Protein AF-A0A841K0P0-F1 (afdb_monomer_lite)

Sequence (276 aa):
MWASFLRLLRQSWQIFLNGQGTTALGFASTWIVAAVSGLIVTGFIFRIRGKAEMMRHWKQNVIIVFAGAIGGNIVWYVPIFACGIVRTVYTDHQQSVTTIERLQGFAVNESRYRQSLRESQAKAENWREAYTGISKGEAVPDRIISAENADRLHDKLAEYAKHSGDSKYSTVRIAPAFYEDRESTNLAMHLLKIFKDSHWSAKWEGSHAEALRSLIYTSAPGVAIYSDDPHNQAIWIMWILKDAGIDAYVAEDTPPGFKGTLVCVEYKQNQELIQP

Radius of gyration: 43.21 Å; chains: 1; bounding box: 90×49×116 Å

Secondary structure (DSSP, 8-state):
-HHHHHHHHHHHHHHHHHHTT--HHHHHHHHHHHHHHHHHHHHHHHHHHHHHHHHHHHHHHHHHHHHHHHHHHHHHHHHHHHHHHHHHHHHHHHHHHHHHHHHHHHHHHHHHHHHHHHHHHHHHHHHHHHHHHIIIII----SS--HHHHHHHHHHHHHHHHHH-SGGGGEEEEEES-TT-HHHHHHHHHHHHHHHHTT-EEEE-GGGHHHHHHHHTSS-EEEEEEESS-THHHHHHHHHHHHTT--EEE-SS--TT--SEEEEEE----GGG---

Structure (mmCIF, N/CA/C/O backbone):
data_AF-A0A841K0P0-F1
#
_entry.id   AF-A0A841K0P0-F1
#
loop_
_atom_site.group_PDB
_atom_site.id
_atom_site.type_symbol
_atom_site.label_atom_id
_atom_site.label_alt_id
_atom_site.label_comp_id
_atom_site.label_asym_id
_atom_site.label_entity_id
_atom_site.label_seq_id
_atom_site.pdbx_PDB_ins_code
_atom_site.Cartn_x
_atom_site.Cartn_y
_atom_site.Cartn_z
_atom_site.occupancy
_atom_site.B_iso_or_equiv
_atom_site.auth_seq_id
_atom_site.auth_comp_id
_atom_site.auth_asym_id
_atom_site.auth_atom_id
_atom_site.pdbx_PDB_model_num
ATOM 1 N N . MET A 1 1 ? -0.439 6.995 -35.151 1.00 68.00 1 MET A N 1
ATOM 2 C CA . MET A 1 1 ? 0.176 5.699 -35.527 1.00 68.00 1 MET A CA 1
ATOM 3 C C . MET A 1 1 ? 1.620 5.860 -35.997 1.00 68.00 1 MET A C 1
ATOM 5 O O . MET A 1 1 ? 2.501 5.277 -35.383 1.00 68.00 1 MET A O 1
ATOM 9 N N . TRP A 1 2 ? 1.894 6.693 -37.009 1.00 81.00 2 TRP A N 1
ATOM 10 C CA . TRP A 1 2 ? 3.255 6.873 -37.546 1.00 81.00 2 TRP A CA 1
ATOM 11 C C . TRP A 1 2 ? 4.292 7.368 -36.521 1.00 81.00 2 TRP A C 1
ATOM 13 O O . TRP A 1 2 ? 5.386 6.820 -36.434 1.00 81.00 2 TRP A O 1
ATOM 23 N N . ALA A 1 3 ? 3.933 8.340 -35.675 1.00 79.81 3 ALA A N 1
ATOM 24 C CA . ALA A 1 3 ? 4.824 8.831 -34.618 1.00 79.81 3 ALA A CA 1
ATOM 25 C C . ALA A 1 3 ? 5.222 7.729 -33.612 1.00 79.81 3 ALA A C 1
ATOM 27 O O . ALA A 1 3 ? 6.382 7.649 -33.210 1.00 79.81 3 ALA A O 1
ATOM 28 N N . SER A 1 4 ? 4.284 6.846 -33.253 1.00 74.81 4 SER A N 1
ATOM 29 C CA . SER A 1 4 ? 4.540 5.698 -32.376 1.00 74.81 4 SER A CA 1
ATOM 30 C C . SER A 1 4 ? 5.472 4.686 -33.042 1.00 74.81 4 SER A C 1
ATOM 32 O O . SER A 1 4 ? 6.410 4.213 -32.409 1.00 74.81 4 SER A O 1
ATOM 34 N N . PHE A 1 5 ? 5.278 4.419 -34.338 1.00 80.81 5 PHE A N 1
ATOM 35 C CA . PHE A 1 5 ? 6.157 3.544 -35.115 1.00 80.81 5 PHE A CA 1
ATOM 36 C C . PHE A 1 5 ? 7.594 4.080 -35.181 1.00 80.81 5 PHE A C 1
ATOM 38 O O . PHE A 1 5 ? 8.535 3.355 -34.868 1.00 80.81 5 PHE A O 1
ATOM 45 N N . LEU A 1 6 ? 7.776 5.365 -35.500 1.00 87.50 6 LEU A N 1
ATOM 46 C CA . LEU A 1 6 ? 9.101 5.993 -35.521 1.00 87.50 6 LEU A CA 1
ATOM 47 C C . LEU A 1 6 ? 9.772 5.980 -34.141 1.00 87.50 6 LEU A C 1
ATOM 49 O O . LEU A 1 6 ? 10.984 5.785 -34.044 1.00 87.50 6 LEU A O 1
ATOM 53 N N . ARG A 1 7 ? 8.996 6.158 -33.065 1.00 84.00 7 ARG A N 1
ATOM 54 C CA . ARG A 1 7 ? 9.503 6.074 -31.690 1.00 84.00 7 ARG A CA 1
ATOM 55 C C . ARG A 1 7 ? 9.973 4.659 -31.350 1.00 84.00 7 ARG A C 1
ATOM 57 O O . ARG A 1 7 ? 11.068 4.521 -30.810 1.00 84.00 7 ARG A O 1
ATOM 64 N N . LEU A 1 8 ? 9.201 3.635 -31.719 1.00 82.19 8 LEU A N 1
ATOM 65 C CA . LEU A 1 8 ? 9.586 2.231 -31.550 1.00 82.19 8 LEU A CA 1
ATOM 66 C C . LEU A 1 8 ? 10.851 1.899 -32.342 1.00 82.19 8 LEU A C 1
ATOM 68 O O . LEU A 1 8 ? 11.758 1.278 -31.801 1.00 82.19 8 LEU A O 1
ATOM 72 N N . LEU A 1 9 ? 10.948 2.370 -33.585 1.00 85.44 9 LEU A N 1
ATOM 73 C CA . LEU A 1 9 ? 12.102 2.130 -34.450 1.00 85.44 9 LEU A CA 1
ATOM 74 C C . LEU A 1 9 ? 13.362 2.829 -33.920 1.00 85.44 9 LEU A C 1
ATOM 76 O O . LEU A 1 9 ? 14.452 2.264 -33.934 1.00 85.44 9 LEU A O 1
ATOM 80 N N . ARG A 1 10 ? 13.217 4.040 -33.369 1.00 89.62 10 ARG A N 1
ATOM 81 C CA . ARG A 1 10 ? 14.314 4.736 -32.686 1.00 89.62 10 ARG A CA 1
ATOM 82 C C . ARG A 1 10 ? 14.742 4.000 -31.417 1.00 89.62 10 ARG A C 1
ATOM 84 O O . ARG A 1 10 ? 15.938 3.888 -31.168 1.00 89.62 10 ARG A O 1
ATOM 91 N N . GLN A 1 11 ? 13.797 3.513 -30.617 1.00 84.31 11 GLN A N 1
ATOM 92 C CA . GLN A 1 11 ? 14.096 2.784 -29.384 1.00 84.31 11 GLN A CA 1
ATOM 93 C C . GLN A 1 11 ? 14.755 1.432 -29.675 1.00 84.31 11 GLN A C 1
ATOM 95 O O . GLN A 1 11 ? 15.767 1.112 -29.056 1.00 84.31 11 GLN A O 1
ATOM 100 N N . SER A 1 12 ? 14.254 0.680 -30.659 1.00 81.31 12 SER A N 1
ATOM 101 C CA . SER A 1 12 ? 14.866 -0.581 -31.084 1.00 81.31 12 SER A CA 1
ATOM 102 C C . SER A 1 12 ? 16.266 -0.361 -31.658 1.00 81.31 12 SER A C 1
ATOM 104 O O . SER A 1 12 ? 17.175 -1.126 -31.344 1.00 81.31 12 SER A O 1
ATOM 106 N N . TRP A 1 13 ? 16.479 0.722 -32.415 1.00 87.88 13 TRP A N 1
ATOM 107 C CA . TRP A 1 13 ? 17.801 1.117 -32.902 1.00 87.88 13 TRP A CA 1
ATOM 108 C C . TRP A 1 13 ? 18.780 1.414 -31.761 1.00 87.88 13 TRP A C 1
ATOM 110 O O . TRP A 1 13 ? 19.909 0.935 -31.784 1.00 87.88 13 TRP A O 1
ATOM 120 N N . GLN A 1 14 ? 18.353 2.139 -30.725 1.00 89.00 14 GLN A N 1
ATOM 121 C CA . GLN A 1 14 ? 19.200 2.402 -29.555 1.00 89.00 14 GLN A CA 1
ATOM 122 C C . GLN A 1 14 ? 19.520 1.126 -28.768 1.00 89.00 14 GLN A C 1
ATOM 124 O O . GLN A 1 14 ? 20.664 0.927 -28.378 1.00 89.00 14 GLN A O 1
ATOM 129 N N . ILE A 1 15 ? 18.545 0.232 -28.575 1.00 83.50 15 ILE A N 1
ATOM 130 C CA . ILE A 1 15 ? 18.771 -1.064 -27.912 1.00 83.50 15 ILE A CA 1
ATOM 131 C C . ILE A 1 15 ? 19.771 -1.907 -28.706 1.00 83.50 15 ILE A C 1
ATOM 133 O O . ILE A 1 15 ? 20.673 -2.500 -28.120 1.00 83.50 15 ILE A O 1
ATOM 137 N N . PHE A 1 16 ? 19.637 -1.938 -30.032 1.00 86.62 16 PHE A N 1
ATOM 138 C CA . PHE A 1 16 ? 20.564 -2.636 -30.917 1.00 86.62 16 PHE A CA 1
ATOM 139 C C . PHE A 1 16 ? 21.995 -2.098 -30.785 1.00 86.62 16 PHE A C 1
ATOM 141 O O . PHE A 1 16 ? 22.921 -2.878 -30.569 1.00 86.62 16 PHE A O 1
ATOM 148 N N . LEU A 1 17 ? 22.168 -0.776 -30.853 1.00 89.12 17 LEU A N 1
ATOM 149 C CA . LEU A 1 17 ? 23.474 -0.132 -30.698 1.00 89.12 17 LEU A CA 1
ATOM 150 C C . LEU A 1 17 ? 24.080 -0.396 -29.311 1.00 89.12 17 LEU A C 1
ATOM 152 O O . LEU A 1 17 ? 25.241 -0.792 -29.214 1.00 89.12 17 LEU A O 1
ATOM 156 N N . ASN A 1 18 ? 23.277 -0.280 -28.250 1.00 85.94 18 ASN A N 1
ATOM 157 C CA . ASN A 1 18 ? 23.702 -0.578 -26.882 1.00 85.94 18 ASN A CA 1
ATOM 158 C C . ASN A 1 18 ? 24.099 -2.049 -26.709 1.00 85.94 18 ASN A C 1
ATOM 160 O O . ASN A 1 18 ? 25.086 -2.337 -26.039 1.00 85.94 18 ASN A O 1
ATOM 164 N N . GLY A 1 19 ? 23.374 -2.981 -27.336 1.00 83.50 19 GLY A N 1
ATOM 165 C CA . GLY A 1 19 ? 23.707 -4.407 -27.323 1.00 83.50 19 GLY A CA 1
ATOM 166 C C . GLY A 1 19 ? 25.045 -4.719 -27.997 1.00 83.50 19 GLY A C 1
ATOM 167 O O . GLY A 1 19 ? 25.703 -5.688 -27.632 1.00 83.50 19 GLY A O 1
ATOM 168 N N . GLN A 1 20 ? 25.475 -3.877 -28.940 1.00 84.75 20 GLN A N 1
ATOM 169 C CA . GLN A 1 20 ? 26.808 -3.938 -29.545 1.00 84.75 20 GLN A CA 1
ATOM 170 C C . GLN A 1 20 ? 27.860 -3.114 -28.788 1.00 84.75 20 GLN A C 1
ATOM 172 O O . GLN A 1 20 ? 29.019 -3.092 -29.195 1.00 84.75 20 GLN A O 1
ATOM 177 N N . GLY A 1 21 ? 27.477 -2.416 -27.714 1.00 89.44 21 GLY A N 1
ATOM 178 C CA . GLY A 1 21 ? 28.367 -1.523 -26.973 1.00 89.44 21 GLY A CA 1
ATOM 179 C C . GLY A 1 21 ? 28.836 -0.316 -27.789 1.00 89.44 21 GLY A C 1
ATOM 180 O O . GLY A 1 21 ? 29.930 0.191 -27.554 1.00 89.44 21 GLY A O 1
ATOM 181 N N . THR A 1 22 ? 28.045 0.133 -28.769 1.00 91.88 22 THR A N 1
ATOM 182 C CA . THR A 1 22 ? 28.415 1.227 -29.678 1.00 91.88 22 THR A CA 1
ATOM 183 C C . THR A 1 22 ? 27.368 2.340 -29.698 1.00 91.88 22 THR A C 1
ATOM 185 O O . THR A 1 22 ? 26.248 2.189 -29.218 1.00 91.88 22 THR A O 1
ATOM 188 N N . THR A 1 23 ? 27.733 3.487 -30.266 1.00 93.56 23 THR A N 1
ATOM 189 C CA . THR A 1 23 ? 26.813 4.606 -30.520 1.00 93.56 23 THR A CA 1
ATOM 190 C C . THR A 1 23 ? 26.425 4.645 -31.995 1.00 93.56 23 THR A C 1
ATOM 192 O O . THR A 1 23 ? 27.064 4.008 -32.828 1.00 93.56 23 THR A O 1
ATOM 195 N N . ALA A 1 24 ? 25.414 5.438 -32.364 1.00 88.50 24 ALA A N 1
ATOM 196 C CA . ALA A 1 24 ? 25.043 5.600 -33.775 1.00 88.50 24 ALA A CA 1
ATOM 197 C C . ALA A 1 24 ? 26.225 6.098 -34.626 1.00 88.50 24 ALA A C 1
ATOM 199 O O . ALA A 1 24 ? 26.414 5.641 -35.750 1.00 88.50 24 ALA A O 1
ATOM 200 N N . LEU A 1 25 ? 27.052 6.985 -34.060 1.00 88.38 25 LEU A N 1
ATOM 201 C CA . LEU A 1 25 ? 28.270 7.470 -34.702 1.00 88.38 25 LEU A CA 1
ATOM 202 C C . LEU A 1 25 ? 29.348 6.381 -34.765 1.00 88.38 25 LEU A C 1
ATOM 204 O O . LEU A 1 25 ? 29.989 6.239 -35.797 1.00 88.38 25 LEU A O 1
ATOM 208 N N . GLY A 1 26 ? 29.530 5.601 -33.694 1.00 87.06 26 GLY A N 1
ATOM 209 C CA . GLY A 1 26 ? 30.488 4.490 -33.658 1.00 87.06 26 GLY A CA 1
ATOM 210 C C . GLY A 1 26 ? 30.129 3.354 -34.617 1.00 87.06 26 GLY A C 1
ATOM 211 O O . GLY A 1 26 ? 31.006 2.741 -35.213 1.00 87.06 26 GLY A O 1
ATOM 212 N N . PHE A 1 27 ? 28.837 3.101 -34.825 1.00 89.12 27 PHE A N 1
ATOM 213 C CA . PHE A 1 27 ? 28.375 2.183 -35.858 1.00 89.12 27 PHE A CA 1
ATOM 214 C C . PHE A 1 27 ? 28.580 2.777 -37.253 1.00 89.12 27 PHE A C 1
ATOM 216 O O . PHE A 1 27 ? 29.084 2.094 -38.130 1.00 89.12 27 PHE A O 1
ATOM 223 N N . ALA A 1 28 ? 28.243 4.052 -37.473 1.00 86.56 28 ALA A N 1
ATOM 224 C CA . ALA A 1 28 ? 28.449 4.703 -38.768 1.00 86.56 28 ALA A CA 1
ATOM 225 C C . ALA A 1 28 ? 29.937 4.846 -39.137 1.00 86.56 28 ALA A C 1
ATOM 227 O O . ALA A 1 28 ? 30.286 4.778 -40.314 1.00 86.56 28 ALA A O 1
ATOM 228 N N . SER A 1 29 ? 30.824 5.027 -38.155 1.00 85.81 29 SER A N 1
ATOM 229 C CA . SER A 1 29 ? 32.249 5.252 -38.395 1.00 85.81 29 SER A CA 1
ATOM 230 C C . SER A 1 29 ? 32.931 4.043 -39.026 1.00 85.81 29 SER A C 1
ATOM 232 O O . SER A 1 29 ? 33.797 4.239 -39.872 1.00 85.81 29 SER A O 1
ATOM 234 N N . THR A 1 30 ? 32.519 2.811 -38.712 1.00 83.75 30 THR A N 1
ATOM 235 C CA . THR A 1 30 ? 33.075 1.606 -39.353 1.00 83.75 30 THR A CA 1
ATOM 236 C C . THR A 1 30 ? 32.796 1.599 -40.858 1.00 83.75 30 THR A C 1
ATOM 238 O O . THR A 1 30 ? 33.695 1.326 -41.655 1.00 83.75 30 THR A O 1
ATOM 241 N N . TRP A 1 31 ? 31.590 2.006 -41.261 1.00 84.56 31 TRP A N 1
ATOM 242 C CA . TRP A 1 31 ? 31.209 2.163 -42.665 1.00 84.56 31 TRP A CA 1
ATOM 243 C C . TRP A 1 31 ? 31.930 3.328 -43.338 1.00 84.56 31 TRP A C 1
ATOM 245 O O . TRP A 1 31 ? 32.396 3.188 -44.467 1.00 84.56 31 TRP A O 1
ATOM 255 N N . ILE A 1 32 ? 32.055 4.465 -42.647 1.00 83.69 32 ILE A N 1
ATOM 256 C CA . ILE A 1 32 ? 32.768 5.640 -43.162 1.00 83.69 32 ILE A CA 1
ATOM 257 C C . ILE A 1 32 ? 34.244 5.304 -43.386 1.00 83.69 32 ILE A C 1
ATOM 259 O O . ILE A 1 32 ? 34.773 5.598 -44.454 1.00 83.69 32 ILE A O 1
ATOM 263 N N . VAL A 1 33 ? 34.900 4.648 -42.425 1.00 84.81 33 VAL A N 1
ATOM 264 C CA . VAL A 1 33 ? 36.301 4.224 -42.547 1.00 84.81 33 VAL A CA 1
ATOM 265 C C . VAL A 1 33 ? 36.455 3.246 -43.708 1.00 84.81 33 VAL A C 1
ATOM 267 O O . VAL A 1 33 ? 37.311 3.467 -44.559 1.00 84.81 33 VAL A O 1
ATOM 270 N N . ALA A 1 34 ? 35.592 2.231 -43.821 1.00 82.50 34 ALA A N 1
ATOM 271 C CA . ALA A 1 34 ? 35.629 1.295 -44.945 1.00 82.50 34 ALA A CA 1
ATOM 272 C C . ALA A 1 34 ? 35.448 2.001 -46.304 1.00 82.50 34 ALA A C 1
ATOM 274 O O . ALA A 1 34 ? 36.183 1.717 -47.252 1.00 82.50 34 ALA A O 1
ATOM 275 N N . ALA A 1 35 ? 34.518 2.957 -46.395 1.00 82.81 35 ALA A N 1
ATOM 276 C CA . ALA A 1 35 ? 34.282 3.738 -47.606 1.00 82.81 35 ALA A CA 1
ATOM 277 C C . ALA A 1 35 ? 35.489 4.622 -47.964 1.00 82.81 35 ALA A C 1
ATOM 279 O O . ALA A 1 35 ? 35.942 4.610 -49.108 1.00 82.81 35 ALA A O 1
ATOM 280 N N . VAL A 1 36 ? 36.050 5.345 -46.990 1.00 86.19 36 VAL A N 1
ATOM 281 C CA . VAL A 1 36 ? 37.226 6.207 -47.186 1.00 86.19 36 VAL A CA 1
ATOM 282 C C . VAL A 1 36 ? 38.450 5.378 -47.575 1.00 86.19 36 VAL A C 1
ATOM 284 O O . VAL A 1 36 ? 39.122 5.710 -48.551 1.00 86.19 36 VAL A O 1
ATOM 287 N N . SER A 1 37 ? 38.718 4.264 -46.888 1.00 83.62 37 SER A N 1
ATOM 288 C CA . SER A 1 37 ? 39.799 3.341 -47.249 1.00 83.62 37 SER A CA 1
ATOM 289 C C . SER A 1 37 ? 39.613 2.778 -48.660 1.00 83.62 37 SER A C 1
ATOM 291 O O . SER A 1 37 ? 40.566 2.757 -49.438 1.00 83.62 37 SER A O 1
ATOM 293 N N . GLY A 1 38 ? 38.387 2.395 -49.029 1.00 83.19 38 GLY A N 1
ATOM 294 C CA . GLY A 1 38 ? 38.058 1.943 -50.381 1.00 83.19 38 GLY A CA 1
ATOM 295 C C . GLY A 1 38 ? 38.332 3.007 -51.448 1.00 83.19 38 GLY A C 1
ATOM 296 O O . GLY A 1 38 ? 38.916 2.698 -52.490 1.00 83.19 38 GLY A O 1
ATOM 297 N N . LEU A 1 39 ? 37.984 4.269 -51.179 1.00 84.56 39 LEU A N 1
ATOM 298 C CA . LEU A 1 39 ? 38.271 5.396 -52.073 1.00 84.56 39 LEU A CA 1
ATOM 299 C C . LEU A 1 39 ? 39.777 5.645 -52.222 1.00 84.56 39 LEU A C 1
ATOM 301 O O . LEU A 1 39 ? 40.248 5.837 -53.344 1.00 84.56 39 LEU A O 1
ATOM 305 N N . ILE A 1 40 ? 40.542 5.591 -51.127 1.00 88.81 40 ILE A N 1
ATOM 306 C CA . ILE A 1 40 ? 42.003 5.769 -51.151 1.00 88.81 40 ILE A CA 1
ATOM 307 C C . ILE A 1 40 ? 42.666 4.667 -51.983 1.00 88.81 40 ILE A C 1
ATOM 309 O O . ILE A 1 40 ? 43.460 4.963 -52.877 1.00 88.81 40 ILE A O 1
ATOM 313 N N . VAL A 1 41 ? 42.311 3.401 -51.739 1.00 84.25 41 VAL A N 1
ATOM 314 C CA . VAL A 1 41 ? 42.846 2.255 -52.492 1.00 84.25 41 VAL A CA 1
ATOM 315 C C . VAL A 1 41 ? 42.484 2.365 -53.971 1.00 84.25 41 VAL A C 1
ATOM 317 O O . VAL A 1 41 ? 43.342 2.177 -54.833 1.00 84.25 41 VAL A O 1
ATOM 320 N N . THR A 1 42 ? 41.242 2.743 -54.277 1.00 81.38 42 THR A N 1
ATOM 321 C CA . THR A 1 42 ? 40.796 2.985 -55.656 1.00 81.38 42 THR A CA 1
ATOM 322 C C . THR A 1 42 ? 41.630 4.075 -56.325 1.00 81.38 42 THR A C 1
ATOM 324 O O . THR A 1 42 ? 42.118 3.875 -57.435 1.00 81.38 42 THR A O 1
ATOM 327 N N . GLY A 1 43 ? 41.846 5.206 -55.647 1.00 85.00 43 GLY A N 1
ATOM 328 C CA . GLY A 1 43 ? 42.666 6.306 -56.156 1.00 85.00 43 GLY A CA 1
ATOM 329 C C . GLY A 1 43 ? 44.121 5.896 -56.400 1.00 85.00 43 GLY A C 1
ATOM 330 O O . GLY A 1 43 ? 44.714 6.279 -57.410 1.00 85.00 43 GLY A O 1
ATOM 331 N N . PHE A 1 44 ? 44.685 5.063 -55.525 1.00 87.94 44 PHE A N 1
ATOM 332 C CA . PHE A 1 44 ? 46.041 4.539 -55.677 1.00 87.94 44 PHE A CA 1
ATOM 333 C C . PHE A 1 44 ? 46.163 3.582 -56.872 1.00 87.94 44 PHE A C 1
ATOM 335 O O . PHE A 1 44 ? 47.063 3.731 -57.700 1.00 87.94 44 PHE A O 1
ATOM 342 N N . ILE A 1 45 ? 45.217 2.649 -57.020 1.00 81.69 45 ILE A N 1
ATOM 343 C CA . ILE A 1 45 ? 45.157 1.730 -58.168 1.00 81.69 45 ILE A CA 1
ATOM 344 C C . ILE A 1 45 ? 44.983 2.513 -59.470 1.00 81.69 45 ILE A C 1
ATOM 346 O O . ILE A 1 45 ? 45.676 2.232 -60.450 1.00 81.69 45 ILE A O 1
ATOM 350 N N . PHE A 1 46 ? 44.106 3.519 -59.470 1.00 84.38 46 PHE A N 1
ATOM 351 C CA . PHE A 1 46 ? 43.886 4.398 -60.613 1.00 84.38 46 PHE A CA 1
ATOM 352 C C . PHE A 1 46 ? 45.176 5.107 -61.040 1.00 84.38 46 PHE A C 1
ATOM 354 O O . PHE A 1 46 ? 45.484 5.158 -62.232 1.00 84.38 46 PHE A O 1
ATOM 361 N N . ARG A 1 47 ? 45.961 5.600 -60.071 1.00 90.06 47 ARG A N 1
ATOM 362 C CA . ARG A 1 47 ? 47.236 6.281 -60.327 1.00 90.06 47 ARG A CA 1
ATOM 363 C C . ARG A 1 47 ? 48.305 5.349 -60.908 1.00 90.06 47 ARG A C 1
ATOM 365 O O . ARG A 1 47 ? 49.080 5.798 -61.743 1.00 90.06 47 ARG A O 1
ATOM 372 N N . ILE A 1 48 ? 48.356 4.084 -60.485 1.00 90.88 48 ILE A N 1
ATOM 373 C CA . ILE A 1 48 ? 49.399 3.132 -60.915 1.00 90.88 48 ILE A CA 1
ATOM 374 C C . ILE A 1 48 ? 49.057 2.439 -62.236 1.00 90.88 48 ILE A C 1
ATOM 376 O O . ILE A 1 48 ? 49.927 2.283 -63.086 1.00 90.88 48 ILE A O 1
ATOM 380 N N . ARG A 1 49 ? 47.813 1.977 -62.405 1.00 84.50 49 ARG A N 1
ATOM 381 C CA . ARG A 1 49 ? 47.425 1.093 -63.523 1.00 84.50 49 ARG A CA 1
ATOM 382 C C . ARG A 1 49 ? 46.698 1.804 -64.665 1.00 84.50 49 ARG A C 1
ATOM 384 O O . ARG A 1 49 ? 46.454 1.197 -65.703 1.00 84.50 49 ARG A O 1
ATOM 391 N N . GLY A 1 50 ? 46.360 3.081 -64.491 1.00 85.19 50 GLY A N 1
ATOM 392 C CA . GLY A 1 50 ? 45.643 3.865 -65.490 1.00 85.19 50 GLY A CA 1
ATOM 393 C C . GLY A 1 50 ? 44.150 3.521 -65.600 1.00 85.19 50 GLY A C 1
ATOM 394 O O . GLY A 1 50 ? 43.646 2.521 -65.086 1.00 85.19 50 GLY A O 1
ATOM 395 N N . LYS A 1 51 ? 43.408 4.399 -66.287 1.00 81.94 51 LYS A N 1
ATOM 396 C CA . LYS A 1 51 ? 41.934 4.389 -66.342 1.00 81.94 51 LYS A CA 1
ATOM 397 C C . LYS A 1 51 ? 41.344 3.172 -67.068 1.00 81.94 51 LYS A C 1
ATOM 399 O O . LYS A 1 51 ? 40.269 2.707 -66.690 1.00 81.94 51 LYS A O 1
ATOM 404 N N . ALA A 1 52 ? 42.027 2.673 -68.099 1.00 81.06 52 ALA A N 1
ATOM 405 C CA . ALA A 1 52 ? 41.525 1.597 -68.955 1.00 81.06 52 ALA A CA 1
ATOM 406 C C . ALA A 1 52 ? 41.478 0.245 -68.225 1.00 81.06 52 ALA A C 1
ATOM 408 O O . ALA A 1 52 ? 40.452 -0.434 -68.251 1.00 81.06 52 ALA A O 1
ATOM 409 N N . GLU A 1 53 ? 42.545 -0.095 -67.500 1.00 77.06 53 GLU A N 1
ATOM 410 C CA . GLU A 1 53 ? 42.646 -1.379 -66.802 1.00 77.06 53 GLU A CA 1
ATOM 411 C C . GLU A 1 53 ? 41.753 -1.428 -65.557 1.00 77.06 53 GLU A C 1
ATOM 413 O O . GLU A 1 53 ? 41.134 -2.449 -65.255 1.00 77.06 53 GLU A O 1
ATOM 418 N N . MET A 1 54 ? 41.597 -0.287 -64.872 1.00 77.62 54 MET A N 1
ATOM 419 C CA . MET A 1 54 ? 40.666 -0.168 -63.752 1.00 77.62 54 MET A CA 1
ATOM 420 C C . MET A 1 54 ? 39.226 -0.437 -64.202 1.00 77.62 54 MET A C 1
ATOM 422 O O . MET A 1 54 ? 38.551 -1.273 -63.612 1.00 77.62 54 MET A O 1
ATOM 426 N N . MET A 1 55 ? 38.762 0.216 -65.273 1.00 80.25 55 MET A N 1
ATOM 427 C CA . MET A 1 55 ? 37.383 0.085 -65.768 1.00 80.25 55 MET A CA 1
ATOM 428 C C . MET A 1 55 ? 37.000 -1.357 -66.132 1.00 80.25 55 MET A C 1
ATOM 430 O O . MET A 1 55 ? 35.840 -1.736 -65.960 1.00 80.25 55 MET A O 1
ATOM 434 N N . ARG A 1 56 ? 37.965 -2.163 -66.595 1.00 81.19 56 ARG A N 1
ATOM 435 C CA . ARG A 1 56 ? 37.743 -3.557 -66.999 1.00 81.19 56 ARG A CA 1
ATOM 436 C C . ARG A 1 56 ? 37.391 -4.461 -65.817 1.00 81.19 56 ARG A C 1
ATOM 438 O O . ARG A 1 56 ? 36.466 -5.260 -65.917 1.00 81.19 56 ARG A O 1
ATOM 445 N N . HIS A 1 57 ? 38.085 -4.305 -64.693 1.00 76.50 57 HIS A N 1
ATOM 446 C CA . HIS A 1 57 ? 37.878 -5.135 -63.500 1.00 76.50 57 HIS A CA 1
ATOM 447 C C . HIS A 1 57 ? 36.943 -4.500 -62.467 1.00 76.50 57 HIS A C 1
ATOM 449 O O . HIS A 1 57 ? 36.391 -5.201 -61.619 1.00 76.50 57 HIS A O 1
ATOM 455 N N . TRP A 1 58 ? 36.721 -3.187 -62.556 1.00 78.75 58 TRP A N 1
ATOM 456 C CA . TRP A 1 58 ? 35.903 -2.427 -61.617 1.00 78.75 58 TRP A CA 1
ATOM 457 C C . TRP A 1 58 ? 34.475 -2.958 -61.527 1.00 78.75 58 TRP A C 1
ATOM 459 O O . TRP A 1 58 ? 34.002 -3.248 -60.435 1.00 78.75 58 TRP A O 1
ATOM 469 N N . LYS A 1 59 ? 33.787 -3.151 -62.661 1.00 77.69 59 LYS A N 1
ATOM 470 C CA . LYS A 1 59 ? 32.370 -3.548 -62.637 1.00 77.69 59 LYS A CA 1
ATOM 471 C C . LYS A 1 59 ? 32.140 -4.906 -61.970 1.00 77.69 59 LYS A C 1
ATOM 473 O O . LYS A 1 59 ? 31.233 -5.016 -61.157 1.00 77.69 59 LYS A O 1
ATOM 478 N N . GLN A 1 60 ? 32.947 -5.921 -62.276 1.00 79.31 60 GLN A N 1
ATOM 479 C CA . GLN A 1 60 ? 32.767 -7.251 -61.681 1.00 79.31 60 GLN A CA 1
ATOM 480 C C . GLN A 1 60 ? 33.217 -7.294 -60.220 1.00 79.31 60 GLN A C 1
ATOM 482 O O . GLN A 1 60 ? 32.467 -7.766 -59.368 1.00 79.31 60 GLN A O 1
ATOM 487 N N . ASN A 1 61 ? 34.393 -6.750 -59.905 1.00 78.19 61 ASN A N 1
ATOM 488 C CA . ASN A 1 61 ? 34.939 -6.863 -58.555 1.00 78.19 61 ASN A CA 1
ATOM 489 C C . ASN A 1 61 ? 34.173 -5.993 -57.556 1.00 78.19 61 ASN A C 1
ATOM 491 O O . ASN A 1 61 ? 33.908 -6.439 -56.445 1.00 78.19 61 ASN A O 1
ATOM 495 N N . VAL A 1 62 ? 33.758 -4.783 -57.948 1.00 78.62 62 VAL A N 1
ATOM 496 C CA . VAL A 1 62 ? 32.991 -3.904 -57.056 1.00 78.62 62 VAL A CA 1
ATOM 497 C C . VAL A 1 62 ? 31.622 -4.492 -56.768 1.00 78.62 62 VAL A C 1
ATOM 499 O O . VAL A 1 62 ? 31.231 -4.503 -55.609 1.00 78.62 62 VAL A O 1
ATOM 502 N N . ILE A 1 63 ? 30.918 -5.033 -57.768 1.00 78.88 63 ILE A N 1
ATOM 503 C CA . ILE A 1 63 ? 29.598 -5.636 -57.544 1.00 78.88 63 ILE A CA 1
ATOM 504 C C . ILE A 1 63 ? 29.707 -6.840 -56.610 1.00 78.88 63 ILE A C 1
ATOM 506 O O . ILE A 1 63 ? 28.930 -6.927 -55.667 1.00 78.88 63 ILE A O 1
ATOM 510 N N . ILE A 1 64 ? 30.676 -7.736 -56.819 1.00 79.00 64 ILE A N 1
ATOM 511 C CA . ILE A 1 64 ? 30.838 -8.928 -55.973 1.00 79.00 64 ILE A CA 1
ATOM 512 C C . ILE A 1 64 ? 31.219 -8.534 -54.541 1.00 79.00 64 ILE A C 1
ATOM 514 O O . ILE A 1 64 ? 30.632 -9.045 -53.590 1.00 79.00 64 ILE A O 1
ATOM 518 N N . VAL A 1 65 ? 32.154 -7.594 -54.373 1.00 79.81 65 VAL A N 1
ATOM 519 C CA . VAL A 1 65 ? 32.593 -7.143 -53.044 1.00 79.81 65 VAL A CA 1
ATOM 520 C C . VAL A 1 65 ? 31.484 -6.376 -52.322 1.00 79.81 65 VAL A C 1
ATOM 522 O O . VAL A 1 65 ? 31.242 -6.641 -51.148 1.00 79.81 65 VAL A O 1
ATOM 525 N N . PHE A 1 66 ? 30.757 -5.482 -53.001 1.00 79.62 66 PHE A N 1
ATOM 526 C CA . PHE A 1 66 ? 29.618 -4.781 -52.398 1.00 79.62 66 PHE A CA 1
ATOM 527 C C . PHE A 1 66 ? 28.466 -5.727 -52.082 1.00 79.62 66 PHE A C 1
ATOM 529 O O . PHE A 1 66 ? 27.893 -5.624 -51.003 1.00 79.62 66 PHE A O 1
ATOM 536 N N . ALA A 1 67 ? 28.130 -6.652 -52.982 1.00 79.06 67 ALA A N 1
ATOM 537 C CA . ALA A 1 67 ? 27.076 -7.630 -52.743 1.00 79.06 67 ALA A CA 1
ATOM 538 C C . ALA A 1 67 ? 27.437 -8.561 -51.578 1.00 79.06 67 ALA A C 1
ATOM 540 O O . ALA A 1 67 ? 26.586 -8.826 -50.736 1.00 79.06 67 ALA A O 1
ATOM 541 N N . GLY A 1 68 ? 28.696 -8.997 -51.479 1.00 83.44 68 GLY A N 1
ATOM 542 C CA . GLY A 1 68 ? 29.187 -9.794 -50.356 1.00 83.44 68 GLY A CA 1
ATOM 543 C C . GLY A 1 68 ? 29.190 -9.017 -49.039 1.00 83.44 68 GLY A C 1
ATOM 544 O O . GLY A 1 68 ? 28.698 -9.518 -48.032 1.00 83.44 68 GLY A O 1
ATOM 545 N N . ALA A 1 69 ? 29.678 -7.773 -49.046 1.00 80.62 69 ALA A N 1
ATOM 546 C CA . ALA A 1 69 ? 29.709 -6.927 -47.859 1.00 80.62 69 ALA A CA 1
ATOM 547 C C . ALA A 1 69 ? 28.294 -6.563 -47.390 1.00 80.62 69 ALA A C 1
ATOM 549 O O . ALA A 1 69 ? 27.949 -6.815 -46.239 1.00 80.62 69 ALA A O 1
ATOM 550 N N . ILE A 1 70 ? 27.447 -6.018 -48.265 1.00 82.31 70 ILE A N 1
ATOM 551 C CA . ILE A 1 70 ? 26.066 -5.654 -47.920 1.00 82.31 70 ILE A CA 1
ATOM 552 C C . ILE A 1 70 ? 25.270 -6.908 -47.558 1.00 82.31 70 ILE A C 1
ATOM 554 O O . ILE A 1 70 ? 24.623 -6.932 -46.515 1.00 82.31 70 ILE A O 1
ATOM 558 N N . GLY A 1 71 ? 25.348 -7.961 -48.373 1.00 85.25 71 GLY A N 1
ATOM 559 C CA . GLY A 1 71 ? 24.627 -9.211 -48.150 1.00 85.25 71 GLY A CA 1
ATOM 560 C C . GLY A 1 71 ? 25.012 -9.876 -46.832 1.00 85.25 71 GLY A C 1
ATOM 561 O O . GLY A 1 71 ? 24.134 -10.199 -46.039 1.00 85.25 71 GLY A O 1
ATOM 562 N N . GLY A 1 72 ? 26.311 -9.999 -46.546 1.00 86.31 72 GLY A N 1
ATOM 563 C CA . GLY A 1 72 ? 26.800 -10.555 -45.284 1.00 86.31 72 GLY A CA 1
ATOM 564 C C . GLY A 1 72 ? 26.337 -9.749 -44.070 1.00 86.31 72 GLY A C 1
ATOM 565 O O . GLY A 1 72 ? 25.855 -10.321 -43.095 1.00 86.31 72 GLY A O 1
ATOM 566 N N . ASN A 1 73 ? 26.395 -8.416 -44.150 1.00 81.44 73 ASN A N 1
ATOM 567 C CA . ASN A 1 73 ? 25.929 -7.545 -43.072 1.00 81.44 73 ASN A CA 1
ATOM 568 C C . ASN A 1 73 ? 24.407 -7.605 -42.881 1.00 81.44 73 ASN A C 1
ATOM 570 O O . ASN A 1 73 ? 23.943 -7.611 -41.745 1.00 81.44 73 ASN A O 1
ATOM 574 N N . ILE A 1 74 ? 23.622 -7.690 -43.959 1.00 85.31 74 ILE A N 1
ATOM 575 C CA . ILE A 1 74 ? 22.166 -7.873 -43.879 1.00 85.31 74 ILE A CA 1
ATOM 576 C C . ILE A 1 74 ? 21.846 -9.206 -43.200 1.00 85.31 74 ILE A C 1
ATOM 578 O O . ILE A 1 74 ? 21.083 -9.229 -42.237 1.00 85.31 74 ILE A O 1
ATOM 582 N N . VAL A 1 75 ? 22.458 -10.301 -43.656 1.00 91.44 75 VAL A N 1
ATOM 583 C CA . VAL A 1 75 ? 22.228 -11.644 -43.104 1.00 91.44 75 VAL A CA 1
ATOM 584 C C . VAL A 1 75 ? 22.609 -11.712 -41.624 1.00 91.44 75 VAL A C 1
ATOM 586 O O . VAL A 1 75 ? 21.919 -12.373 -40.854 1.00 91.44 75 VAL A O 1
ATOM 589 N N . TRP A 1 76 ? 23.658 -11.001 -41.207 1.00 88.06 76 TRP A N 1
ATOM 590 C CA . TRP A 1 76 ? 24.091 -10.983 -39.812 1.00 88.06 76 TRP A CA 1
ATOM 591 C C . TRP A 1 76 ? 23.248 -10.055 -38.925 1.00 88.06 76 TRP A C 1
ATOM 593 O O . TRP A 1 76 ? 22.776 -10.458 -37.861 1.00 88.06 76 TRP A O 1
ATOM 603 N N . TYR A 1 77 ? 23.030 -8.806 -39.343 1.00 84.25 77 TYR A N 1
ATOM 604 C CA . TYR A 1 77 ? 22.428 -7.785 -38.483 1.00 84.25 77 TYR A CA 1
ATOM 605 C C . TYR A 1 77 ? 20.901 -7.760 -38.514 1.00 84.25 77 TYR A C 1
ATOM 607 O O . TYR A 1 77 ? 20.298 -7.425 -37.493 1.00 84.25 77 TYR A O 1
ATOM 615 N N . VAL A 1 78 ? 20.253 -8.125 -39.628 1.00 86.06 78 VAL A N 1
ATOM 616 C CA . VAL A 1 78 ? 18.782 -8.093 -39.713 1.00 86.06 78 VAL A CA 1
ATOM 617 C C . VAL A 1 78 ? 18.127 -9.051 -38.716 1.00 86.06 78 VAL A C 1
ATOM 619 O O . VAL A 1 78 ? 17.220 -8.597 -38.018 1.00 86.06 78 VAL A O 1
ATOM 622 N N . PRO A 1 79 ? 18.568 -10.315 -38.546 1.00 89.88 79 PRO A N 1
ATOM 623 C CA . PRO A 1 79 ? 17.977 -11.203 -37.544 1.00 89.88 79 PRO A CA 1
ATOM 624 C C . PRO A 1 79 ? 18.132 -10.679 -36.112 1.00 89.88 79 PRO A C 1
ATOM 626 O O . PRO A 1 79 ? 17.187 -10.738 -35.325 1.00 89.88 79 PRO A O 1
ATOM 629 N N . ILE A 1 80 ? 19.297 -10.109 -35.781 1.00 84.00 80 ILE A N 1
ATOM 630 C CA . ILE A 1 80 ? 19.565 -9.524 -34.458 1.00 84.00 80 ILE A CA 1
ATOM 631 C C . ILE A 1 80 ? 18.635 -8.331 -34.212 1.00 84.00 80 ILE A C 1
ATOM 633 O O . ILE A 1 80 ? 17.996 -8.237 -33.162 1.00 84.00 80 ILE A O 1
ATOM 637 N N . PHE A 1 81 ? 18.513 -7.442 -35.197 1.00 80.56 81 PHE A N 1
ATOM 638 C CA . PHE A 1 81 ? 17.644 -6.273 -35.116 1.00 80.56 81 PHE A CA 1
ATOM 639 C C . PHE A 1 81 ? 16.158 -6.656 -35.039 1.00 80.56 81 PHE A C 1
ATOM 641 O O . PHE A 1 81 ? 15.429 -6.133 -34.196 1.00 80.56 81 PHE A O 1
ATOM 648 N N . ALA A 1 82 ? 15.715 -7.618 -35.855 1.00 83.69 82 ALA A N 1
ATOM 649 C CA . ALA A 1 82 ? 14.347 -8.130 -35.845 1.00 83.69 82 ALA A CA 1
ATOM 650 C C . ALA A 1 82 ? 13.989 -8.767 -34.494 1.00 83.69 82 ALA A C 1
ATOM 652 O O . ALA A 1 82 ? 12.933 -8.472 -33.935 1.00 83.69 82 ALA A O 1
ATOM 653 N N . CYS A 1 83 ? 14.895 -9.564 -33.917 1.00 84.12 83 CYS A N 1
ATOM 654 C CA . CYS A 1 83 ? 14.729 -10.116 -32.572 1.00 84.12 83 CYS A CA 1
ATOM 655 C C . CYS A 1 83 ? 14.594 -9.001 -31.517 1.00 84.12 8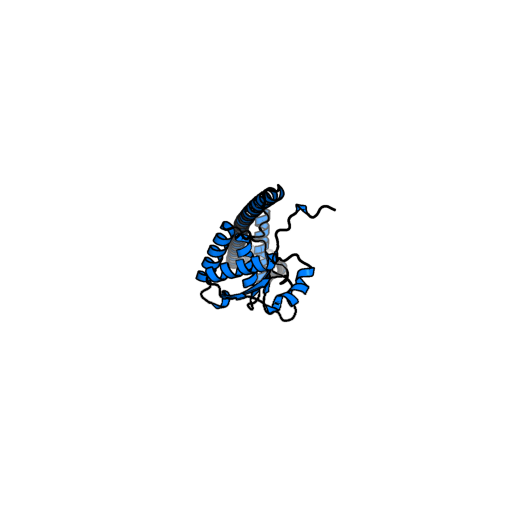3 CYS A C 1
ATOM 657 O O . CYS A 1 83 ? 13.738 -9.076 -30.633 1.00 84.12 83 CYS A O 1
ATOM 659 N N . GLY A 1 84 ? 15.373 -7.921 -31.646 1.00 78.75 84 GLY A N 1
ATOM 660 C CA . GLY A 1 84 ? 15.263 -6.735 -30.794 1.00 78.75 84 GLY A CA 1
ATOM 661 C C . GLY A 1 84 ? 13.906 -6.029 -30.896 1.00 78.75 84 GLY A C 1
ATOM 662 O O . GLY A 1 84 ? 13.325 -5.671 -29.868 1.00 78.75 84 GLY A O 1
ATOM 663 N N . ILE A 1 85 ? 13.364 -5.872 -32.109 1.00 79.31 85 ILE A N 1
ATOM 664 C CA . ILE A 1 85 ? 12.018 -5.313 -32.320 1.00 79.31 85 ILE A CA 1
ATOM 665 C C . ILE A 1 85 ? 10.968 -6.188 -31.640 1.00 79.31 85 ILE A C 1
ATOM 667 O O . ILE A 1 85 ? 10.173 -5.671 -30.859 1.00 79.31 85 ILE A O 1
ATOM 671 N N . VAL A 1 86 ? 10.985 -7.501 -31.891 1.00 85.38 86 VAL A N 1
ATOM 672 C CA . VAL A 1 86 ? 10.003 -8.436 -31.319 1.00 85.38 86 VAL A CA 1
A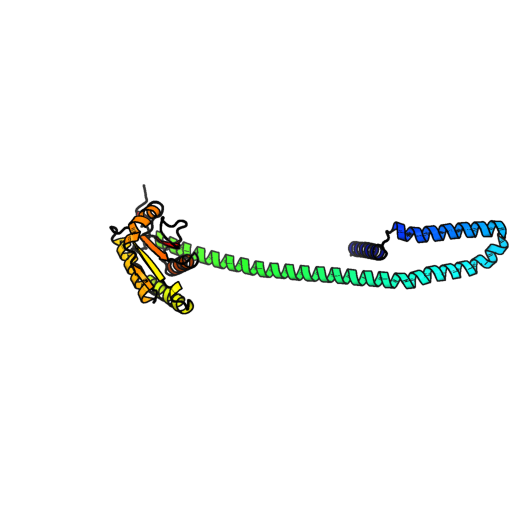TOM 673 C C . VAL A 1 86 ? 10.031 -8.384 -29.793 1.00 85.38 86 VAL A C 1
ATOM 675 O O . VAL A 1 86 ? 8.980 -8.255 -29.170 1.00 85.38 86 VAL A O 1
ATOM 678 N N . ARG A 1 87 ? 11.222 -8.395 -29.181 1.00 79.94 87 ARG A N 1
ATOM 679 C CA . ARG A 1 87 ? 11.364 -8.252 -27.724 1.00 79.94 87 ARG A CA 1
ATOM 680 C C . ARG A 1 87 ? 10.825 -6.920 -27.215 1.00 79.94 87 ARG A C 1
ATOM 682 O O . ARG A 1 87 ? 10.156 -6.897 -26.192 1.00 79.94 87 ARG A O 1
ATOM 689 N N . THR A 1 88 ? 11.090 -5.823 -27.920 1.00 75.75 88 THR A N 1
ATOM 690 C CA . THR A 1 88 ? 10.617 -4.492 -27.511 1.00 75.75 88 THR A CA 1
ATOM 691 C C . THR A 1 88 ? 9.093 -4.413 -27.557 1.00 75.75 88 THR A C 1
ATOM 693 O O . THR A 1 88 ? 8.482 -3.967 -26.592 1.00 75.75 88 THR A O 1
ATOM 696 N N . VAL A 1 89 ? 8.480 -4.902 -28.640 1.00 80.00 89 VAL A N 1
ATOM 697 C CA . VAL A 1 89 ? 7.018 -4.960 -28.789 1.00 80.00 89 VAL A CA 1
ATOM 698 C C . VAL A 1 89 ? 6.398 -5.848 -27.712 1.00 80.00 89 VAL A C 1
ATOM 700 O O . VAL A 1 89 ? 5.394 -5.473 -27.115 1.00 80.00 89 VAL A O 1
ATOM 703 N N . TYR A 1 90 ? 7.009 -6.998 -27.426 1.00 87.12 90 TYR A N 1
ATOM 704 C CA . TYR A 1 90 ? 6.536 -7.897 -26.379 1.00 87.12 90 TYR A CA 1
ATOM 705 C C . TYR A 1 90 ? 6.571 -7.238 -24.993 1.00 87.12 90 TYR A C 1
ATOM 707 O O . TYR A 1 90 ? 5.577 -7.270 -24.271 1.00 87.12 90 TYR A O 1
ATOM 715 N N . THR A 1 91 ? 7.682 -6.590 -24.636 1.00 80.31 91 THR A N 1
ATOM 716 C CA . THR A 1 91 ? 7.817 -5.883 -23.355 1.00 80.31 91 THR A CA 1
ATOM 717 C C . THR A 1 91 ? 6.819 -4.730 -23.230 1.00 80.31 91 THR A C 1
ATOM 719 O O . THR A 1 91 ? 6.193 -4.581 -22.183 1.00 80.31 91 THR A O 1
ATOM 722 N N . ASP A 1 92 ? 6.631 -3.934 -24.285 1.00 77.00 92 ASP A N 1
ATOM 723 C CA . ASP A 1 92 ? 5.672 -2.818 -24.301 1.00 77.00 92 ASP A CA 1
ATOM 724 C C . ASP A 1 92 ? 4.221 -3.310 -24.164 1.00 77.00 92 ASP A C 1
ATOM 726 O O . ASP A 1 92 ? 3.413 -2.743 -23.421 1.00 77.00 92 ASP A O 1
ATOM 730 N N . HIS A 1 93 ? 3.906 -4.437 -24.809 1.00 83.31 93 HIS A N 1
ATOM 731 C CA . HIS A 1 93 ? 2.614 -5.095 -24.657 1.00 83.31 93 HIS A CA 1
ATOM 732 C C . HIS A 1 93 ? 2.391 -5.583 -23.221 1.00 83.31 93 HIS A C 1
ATOM 734 O O . HIS A 1 93 ? 1.346 -5.294 -22.641 1.00 83.31 93 HIS A O 1
ATOM 740 N N . GLN A 1 94 ? 3.377 -6.253 -22.612 1.00 89.12 94 GLN A N 1
ATOM 741 C CA . GLN A 1 94 ? 3.283 -6.679 -21.213 1.00 89.12 94 GLN A CA 1
ATOM 742 C C . GLN A 1 94 ? 3.076 -5.491 -20.269 1.00 89.12 94 GLN A C 1
ATOM 744 O O . GLN A 1 94 ? 2.208 -5.545 -19.401 1.00 89.12 94 GLN A O 1
ATOM 749 N N . GLN A 1 95 ? 3.812 -4.393 -20.463 1.00 82.12 95 GLN A N 1
ATOM 750 C CA . GLN A 1 95 ? 3.625 -3.181 -19.664 1.00 82.12 95 GLN A CA 1
ATOM 751 C C . GLN A 1 95 ? 2.202 -2.634 -19.809 1.00 82.12 95 GLN A C 1
ATOM 753 O O . GLN A 1 95 ? 1.540 -2.389 -18.802 1.00 82.12 95 GLN A O 1
ATOM 758 N N . SER A 1 96 ? 1.691 -2.541 -21.037 1.00 80.44 96 SER A N 1
ATOM 759 C CA . SER A 1 96 ? 0.327 -2.071 -21.301 1.00 80.44 96 SER A CA 1
ATOM 760 C C . SER A 1 96 ? -0.736 -2.944 -20.626 1.00 80.44 96 SER A C 1
ATOM 762 O O . SER A 1 96 ? -1.647 -2.412 -19.991 1.00 80.44 96 SER A O 1
ATOM 764 N N . VAL A 1 97 ? -0.600 -4.273 -20.696 1.00 88.88 97 VAL A N 1
ATOM 765 C CA . VAL A 1 97 ? -1.512 -5.214 -20.022 1.00 88.88 97 VAL A CA 1
ATOM 766 C C . VAL A 1 97 ? -1.478 -5.005 -18.508 1.00 88.88 97 VAL A C 1
ATOM 768 O O . VAL A 1 97 ? -2.529 -4.810 -17.903 1.00 88.88 97 VAL A O 1
ATOM 771 N N . THR A 1 98 ? -0.290 -4.918 -17.899 1.00 85.69 98 THR A N 1
ATOM 772 C CA . THR A 1 98 ? -0.184 -4.680 -16.447 1.00 85.69 98 THR A CA 1
ATOM 773 C C . THR A 1 98 ? -0.772 -3.332 -16.021 1.00 85.69 98 THR A C 1
ATOM 775 O O . THR A 1 98 ? -1.343 -3.214 -14.937 1.00 85.69 98 THR A O 1
ATOM 778 N N . THR A 1 99 ? -0.669 -2.292 -16.857 1.00 83.25 99 THR A N 1
ATOM 779 C CA . THR A 1 99 ? -1.309 -0.998 -16.588 1.00 83.25 99 THR A CA 1
ATOM 780 C C . THR A 1 99 ? -2.830 -1.114 -16.629 1.00 83.25 99 THR A C 1
ATOM 782 O O . THR A 1 99 ? -3.493 -0.572 -15.747 1.00 83.25 99 THR A O 1
ATOM 785 N N . ILE A 1 100 ? -3.386 -1.839 -17.603 1.00 86.56 100 ILE A N 1
ATOM 786 C CA . ILE A 1 100 ? -4.833 -2.074 -17.700 1.00 86.56 100 ILE A CA 1
ATOM 787 C C . ILE A 1 100 ? -5.332 -2.863 -16.485 1.00 86.56 100 ILE A C 1
ATOM 789 O O . ILE A 1 100 ? -6.319 -2.457 -15.876 1.00 86.56 100 ILE A O 1
ATOM 793 N N . GLU A 1 101 ? -4.631 -3.923 -16.079 1.00 86.75 101 GLU A N 1
ATOM 794 C CA . GLU A 1 101 ? -4.969 -4.703 -14.879 1.00 86.75 101 GLU A CA 1
ATOM 795 C C . GLU A 1 101 ? -4.956 -3.836 -13.613 1.00 86.75 101 GLU A C 1
ATOM 797 O O . GLU A 1 101 ? -5.887 -3.890 -12.809 1.00 86.75 101 GLU A O 1
ATOM 802 N N . ARG A 1 102 ? -3.946 -2.966 -13.454 1.00 78.12 102 ARG A N 1
ATOM 803 C CA . ARG A 1 102 ? -3.900 -2.001 -12.342 1.00 78.12 102 ARG A CA 1
ATOM 804 C C . ARG A 1 102 ? -5.087 -1.042 -12.373 1.00 78.12 102 ARG A C 1
ATOM 806 O O . ARG A 1 102 ? -5.707 -0.827 -11.336 1.00 78.12 102 ARG A O 1
ATOM 813 N N . LEU A 1 103 ? -5.418 -0.480 -13.537 1.00 85.81 103 LEU A N 1
ATOM 814 C CA . LEU A 1 103 ? -6.554 0.435 -13.691 1.00 85.81 103 LEU A CA 1
ATOM 815 C C . LEU A 1 103 ? -7.894 -0.251 -13.395 1.00 85.81 103 LEU A C 1
ATOM 817 O O . LEU A 1 103 ? -8.742 0.337 -12.729 1.00 85.81 103 LEU A O 1
ATOM 821 N N . GLN A 1 104 ? -8.070 -1.505 -13.816 1.00 84.75 104 GLN A N 1
ATOM 822 C CA . GLN A 1 104 ? -9.243 -2.303 -13.453 1.00 84.75 104 GLN A CA 1
ATOM 823 C C . GLN A 1 104 ? -9.304 -2.563 -11.944 1.00 84.75 104 GLN A C 1
ATOM 825 O O . GLN A 1 104 ? -10.362 -2.392 -11.339 1.00 84.75 104 GLN A O 1
ATOM 830 N N . GLY A 1 105 ? -8.172 -2.893 -11.314 1.00 83.94 105 GLY A N 1
ATOM 831 C CA . GLY A 1 105 ? -8.077 -3.029 -9.859 1.00 83.94 105 GLY A CA 1
ATOM 832 C C . GLY A 1 105 ? -8.475 -1.749 -9.116 1.00 83.94 105 GLY A C 1
ATOM 833 O O . GLY A 1 105 ? -9.226 -1.809 -8.141 1.00 83.94 105 GLY A O 1
ATOM 834 N N . PHE A 1 106 ? -8.048 -0.579 -9.606 1.00 83.12 106 PHE A N 1
ATOM 835 C CA . PHE A 1 106 ? -8.468 0.712 -9.054 1.00 83.12 106 PHE A CA 1
ATOM 836 C C . PHE A 1 106 ? -9.971 0.958 -9.213 1.00 83.12 106 PHE A C 1
ATOM 838 O O . PHE A 1 106 ? -10.606 1.359 -8.242 1.00 83.12 106 PHE A O 1
ATOM 845 N N . ALA A 1 107 ? -10.558 0.667 -10.377 1.00 82.69 107 ALA A N 1
ATOM 846 C CA . ALA A 1 107 ? -11.996 0.833 -10.600 1.00 82.69 107 ALA A CA 1
ATOM 847 C C . ALA A 1 107 ? -12.840 -0.062 -9.669 1.00 82.69 107 ALA A C 1
ATOM 849 O O . ALA A 1 107 ? -13.843 0.381 -9.104 1.00 82.69 107 ALA A O 1
ATOM 850 N N . VAL A 1 108 ? -12.407 -1.309 -9.446 1.00 86.31 108 VAL A N 1
ATOM 851 C CA . VAL A 1 108 ? -13.052 -2.220 -8.487 1.00 86.31 108 VAL A CA 1
ATOM 852 C C . VAL A 1 108 ? -12.934 -1.678 -7.060 1.00 86.31 108 VAL A C 1
ATOM 854 O O . VAL A 1 108 ? -13.934 -1.625 -6.342 1.00 86.31 108 VAL A O 1
ATOM 857 N N . ASN A 1 109 ? -11.752 -1.214 -6.649 1.00 87.00 109 ASN A N 1
ATOM 858 C CA . ASN A 1 109 ? -11.554 -0.635 -5.318 1.00 87.00 109 ASN A CA 1
ATOM 859 C C . ASN A 1 109 ? -12.366 0.651 -5.106 1.00 87.00 109 ASN A C 1
ATOM 861 O O . ASN A 1 109 ? -12.944 0.834 -4.036 1.00 87.00 109 ASN A O 1
ATOM 865 N N . GLU A 1 110 ? -12.474 1.509 -6.120 1.00 88.06 110 GLU A N 1
ATOM 866 C CA . GLU A 1 110 ? -13.291 2.721 -6.058 1.00 88.06 110 GLU A CA 1
ATOM 867 C C . GLU A 1 110 ? -14.774 2.382 -5.856 1.00 88.06 110 GLU A C 1
ATOM 869 O O . GLU A 1 110 ? -15.442 3.000 -5.027 1.00 88.06 110 GLU A O 1
ATOM 874 N N . SER A 1 111 ? -15.287 1.362 -6.555 1.00 85.19 111 SER A N 1
ATOM 875 C CA . SER A 1 111 ? -16.675 0.917 -6.379 1.00 85.19 111 SER A CA 1
ATOM 876 C C . SER A 1 111 ? -16.955 0.434 -4.950 1.00 85.19 111 SER A C 1
ATOM 878 O O . SER A 1 111 ? -17.966 0.826 -4.364 1.00 85.19 111 SER A O 1
ATOM 880 N N . ARG A 1 112 ? -16.018 -0.315 -4.343 1.00 84.38 112 ARG A N 1
ATOM 881 C CA . ARG A 1 112 ? -16.101 -0.735 -2.934 1.00 84.38 112 ARG A CA 1
ATOM 882 C C . ARG A 1 112 ? -16.061 0.457 -1.985 1.00 84.38 112 ARG A C 1
ATOM 884 O O . ARG A 1 112 ? -16.862 0.523 -1.058 1.00 84.38 112 ARG A O 1
ATOM 891 N N . TYR A 1 113 ? -15.168 1.415 -2.229 1.00 77.88 113 TYR A N 1
ATOM 892 C CA . TYR A 1 113 ? -15.067 2.613 -1.399 1.00 77.88 113 TYR A CA 1
ATOM 893 C C . TYR A 1 113 ? -16.367 3.426 -1.439 1.00 77.88 113 TYR A C 1
ATOM 895 O O . TYR A 1 113 ? -16.917 3.770 -0.395 1.00 77.88 113 TYR A O 1
ATOM 903 N N . ARG A 1 114 ? -16.935 3.641 -2.633 1.00 89.56 114 ARG A N 1
ATOM 904 C CA . ARG A 1 114 ? -18.234 4.312 -2.798 1.00 89.56 114 ARG A CA 1
ATOM 905 C C . ARG A 1 114 ? -19.372 3.564 -2.105 1.00 89.56 114 ARG A C 1
ATOM 907 O O . ARG A 1 114 ? -20.238 4.210 -1.523 1.00 89.56 114 ARG A O 1
ATOM 914 N N . GLN A 1 115 ? -19.375 2.231 -2.147 1.00 91.50 115 GLN A N 1
ATOM 915 C CA . GLN A 1 115 ? -20.358 1.426 -1.421 1.00 91.50 115 GLN A CA 1
ATOM 916 C C . GLN A 1 115 ? -20.230 1.625 0.098 1.00 91.50 115 GLN A C 1
ATOM 918 O O . GLN A 1 115 ? -21.219 1.958 0.745 1.00 91.50 115 GLN A O 1
ATOM 923 N N . SER A 1 116 ? -19.015 1.530 0.648 1.00 75.75 116 SER A N 1
ATOM 924 C CA . SER A 1 116 ? -18.767 1.745 2.083 1.00 75.75 116 SER A CA 1
ATOM 925 C C . SER A 1 116 ? -19.151 3.155 2.548 1.00 75.75 116 SER A C 1
ATOM 927 O O . SER A 1 116 ? -19.673 3.341 3.648 1.00 75.75 116 SER A O 1
ATOM 929 N N . LEU A 1 117 ? -18.957 4.157 1.683 1.00 86.50 117 LEU A N 1
ATOM 930 C CA . LEU A 1 117 ? -19.337 5.535 1.960 1.00 86.50 117 LEU A CA 1
ATOM 931 C C . LEU A 1 117 ? -20.862 5.691 2.018 1.00 86.50 117 LEU A C 1
ATOM 933 O O . LEU A 1 117 ? -21.365 6.343 2.926 1.00 86.50 117 LEU A O 1
ATOM 937 N N . ARG A 1 118 ? -21.600 5.041 1.10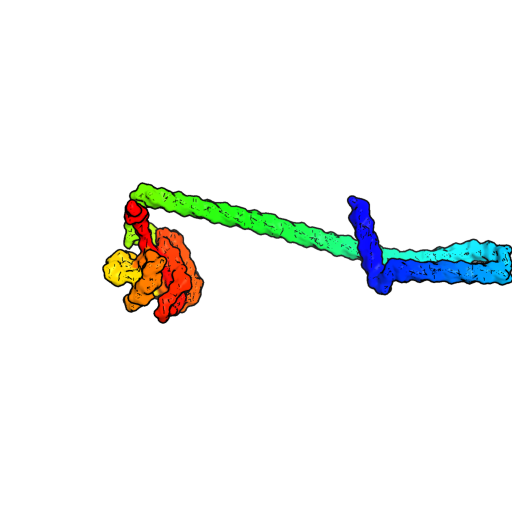5 1.00 91.38 118 ARG A N 1
ATOM 938 C CA . ARG A 1 118 ? -23.073 5.014 1.129 1.00 91.38 118 ARG A CA 1
ATOM 939 C C . ARG A 1 118 ? -23.614 4.317 2.371 1.00 91.38 118 ARG A C 1
ATOM 941 O O . ARG A 1 118 ? -24.532 4.832 2.993 1.00 91.38 118 ARG A O 1
ATOM 948 N N . GLU A 1 119 ? -23.034 3.182 2.751 1.00 86.94 119 GLU A N 1
ATOM 949 C CA . GLU A 1 119 ? -23.401 2.473 3.984 1.00 86.94 119 GLU A CA 1
ATOM 950 C C . GLU A 1 119 ? -23.138 3.336 5.226 1.00 86.94 119 GLU A C 1
ATOM 952 O O . GLU A 1 119 ? -23.957 3.380 6.143 1.00 86.94 119 GLU A O 1
ATOM 957 N N . SER A 1 120 ? -22.026 4.076 5.240 1.00 76.31 120 SER A N 1
ATOM 958 C CA . SER A 1 120 ? -21.683 4.973 6.348 1.00 76.31 120 SER A CA 1
ATOM 959 C C . SER A 1 120 ? -22.600 6.198 6.402 1.00 76.31 120 SER A C 1
ATOM 961 O O . SER A 1 120 ? -23.002 6.607 7.487 1.00 76.31 120 SER A O 1
ATOM 963 N N . GLN A 1 121 ? -22.974 6.758 5.246 1.00 89.69 121 GLN A N 1
ATOM 964 C CA . GLN A 1 121 ? -23.956 7.842 5.144 1.00 89.69 121 GLN A CA 1
ATOM 965 C C . GLN A 1 121 ? -25.345 7.388 5.600 1.00 89.69 121 GLN A C 1
ATOM 967 O O . GLN A 1 121 ? -25.948 8.071 6.417 1.00 89.69 12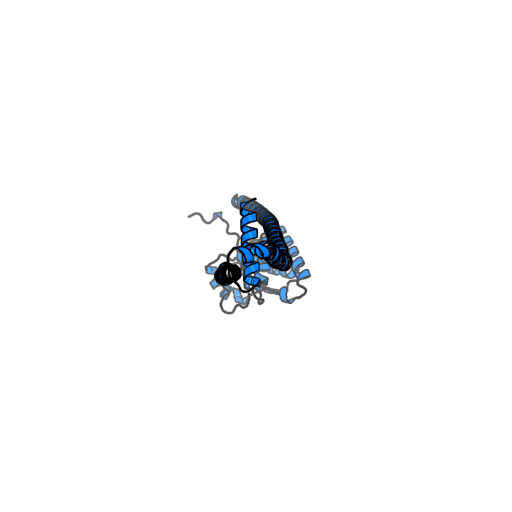1 GLN A O 1
ATOM 972 N N . ALA A 1 122 ? -25.807 6.213 5.165 1.00 85.62 122 ALA A N 1
ATOM 973 C CA . ALA A 1 122 ? -27.079 5.643 5.609 1.00 85.62 122 ALA A CA 1
ATOM 974 C C . ALA A 1 122 ? -27.093 5.393 7.126 1.00 85.62 122 ALA A C 1
ATOM 976 O O . ALA A 1 122 ? -28.071 5.697 7.803 1.00 85.62 122 ALA A O 1
ATOM 977 N N . LYS A 1 123 ? -25.980 4.903 7.696 1.00 75.31 123 LYS A N 1
ATOM 978 C CA . LYS A 1 123 ? -25.830 4.809 9.156 1.00 75.31 123 LYS A CA 1
ATOM 979 C C . LYS A 1 123 ? -25.900 6.184 9.817 1.00 75.31 123 LYS A C 1
ATOM 981 O O . LYS A 1 123 ? -26.606 6.329 10.806 1.00 75.31 123 LYS A O 1
ATOM 986 N N . ALA A 1 124 ? -25.188 7.181 9.294 1.00 72.38 124 ALA A N 1
ATOM 987 C CA . ALA A 1 124 ? -25.198 8.534 9.846 1.00 72.38 124 ALA A CA 1
ATOM 988 C C . ALA A 1 124 ? -26.592 9.183 9.784 1.00 72.38 124 ALA A C 1
ATOM 990 O O . ALA A 1 124 ? -26.978 9.867 10.728 1.00 72.38 124 ALA A O 1
ATOM 991 N N . GLU A 1 125 ? -27.359 8.944 8.718 1.00 81.50 125 GLU A N 1
ATOM 992 C CA . GLU A 1 125 ? -28.756 9.376 8.598 1.00 81.50 125 GLU A CA 1
ATOM 993 C C . GLU A 1 125 ? -29.649 8.678 9.625 1.00 81.50 125 GLU A C 1
ATOM 995 O O . GLU A 1 125 ? -30.333 9.373 10.371 1.00 81.50 125 GLU A O 1
ATOM 1000 N N . ASN A 1 126 ? -29.560 7.351 9.768 1.00 76.44 126 ASN A N 1
ATOM 1001 C CA . ASN A 1 126 ? -30.286 6.616 10.812 1.00 76.44 126 ASN A CA 1
ATOM 1002 C C . ASN A 1 126 ? -29.967 7.145 12.219 1.00 76.44 126 ASN A C 1
ATOM 1004 O O . ASN A 1 126 ? -30.868 7.344 13.031 1.00 76.44 126 ASN A O 1
ATOM 1008 N N . TRP A 1 127 ? -28.688 7.405 12.512 1.00 68.62 127 TRP A N 1
ATOM 1009 C CA . TRP A 1 127 ? -28.283 8.014 13.779 1.00 68.62 127 TRP A CA 1
ATOM 1010 C C . TRP A 1 127 ? -28.872 9.412 13.932 1.00 68.62 127 TRP A C 1
ATOM 1012 O O . TRP A 1 127 ? -29.412 9.733 14.985 1.00 68.62 127 TRP A O 1
ATOM 1022 N N . ARG A 1 128 ? -28.821 10.244 12.889 1.00 69.50 128 ARG A N 1
ATOM 1023 C CA . ARG A 1 128 ? -29.396 11.591 12.911 1.00 69.50 128 ARG A CA 1
ATOM 1024 C C . ARG A 1 128 ? -30.901 11.556 13.160 1.00 69.50 128 ARG A C 1
ATOM 1026 O O . ARG A 1 128 ? -31.385 12.353 13.958 1.00 69.50 128 ARG A O 1
ATOM 1033 N N . GLU A 1 129 ? -31.635 10.653 12.522 1.00 72.00 129 GLU A N 1
ATOM 1034 C CA . GLU A 1 129 ? -33.067 10.458 12.759 1.00 72.00 129 GLU A CA 1
ATOM 1035 C C . GLU A 1 129 ? -33.338 10.013 14.198 1.00 72.00 129 GLU A C 1
ATOM 1037 O O . GLU A 1 129 ? -34.187 10.611 14.861 1.00 72.00 129 GLU A O 1
ATOM 1042 N N . ALA A 1 130 ? -32.556 9.063 14.722 1.00 62.81 130 ALA A N 1
ATOM 1043 C CA . ALA A 1 130 ? -32.635 8.644 16.120 1.00 62.81 130 ALA A CA 1
ATOM 1044 C C . ALA A 1 130 ? -32.386 9.820 17.084 1.00 62.81 130 ALA A C 1
ATOM 1046 O O . ALA A 1 130 ? -33.184 10.053 17.991 1.00 62.81 13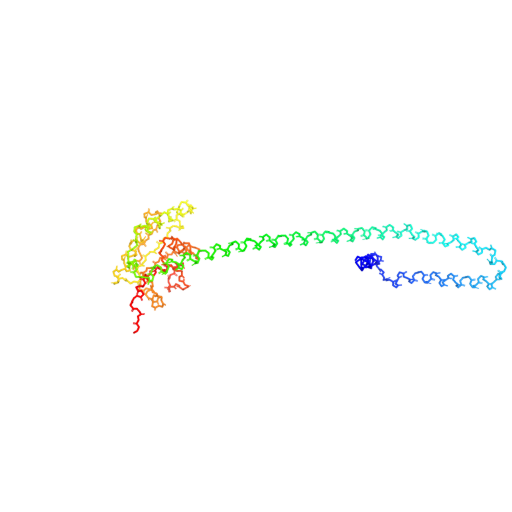0 ALA A O 1
ATOM 1047 N N . TYR A 1 131 ? -31.347 10.629 16.849 1.00 53.19 131 TYR A N 1
ATOM 1048 C CA . TYR A 1 131 ? -31.061 11.829 17.646 1.00 53.19 131 TYR A CA 1
ATOM 1049 C C . TYR A 1 131 ? -32.157 12.896 17.531 1.00 53.19 131 TYR A C 1
ATOM 1051 O O . TYR A 1 131 ? -32.493 13.535 18.524 1.00 53.19 131 TYR A O 1
ATOM 1059 N N . THR A 1 132 ? -32.749 13.077 16.349 1.00 62.38 132 THR A N 1
ATOM 1060 C CA . THR A 1 132 ? -33.824 14.063 16.136 1.00 62.38 132 THR A CA 1
ATOM 1061 C C . THR A 1 132 ? -35.140 13.612 16.783 1.00 62.38 132 THR A C 1
ATOM 1063 O O . THR A 1 132 ? -35.935 14.443 17.220 1.00 62.38 132 THR A O 1
ATOM 1066 N N . GLY A 1 133 ? -35.381 12.299 16.866 1.00 56.03 133 GLY A N 1
ATOM 1067 C CA . GLY A 1 133 ? -36.464 11.724 17.668 1.00 56.03 133 GLY A CA 1
ATOM 1068 C C . GLY A 1 133 ? -36.249 11.965 19.163 1.00 56.03 133 GLY A C 1
ATOM 1069 O O . GLY A 1 133 ? -37.156 12.422 19.851 1.00 56.03 133 GLY A O 1
ATOM 1070 N N . ILE A 1 134 ? -35.017 11.770 19.641 1.00 48.41 134 ILE A N 1
ATOM 1071 C CA . ILE A 1 134 ? -34.629 12.035 21.035 1.00 48.41 134 ILE A CA 1
ATOM 1072 C C . ILE A 1 134 ? -34.789 13.526 21.392 1.00 48.41 134 ILE A C 1
ATOM 1074 O O . ILE A 1 134 ? -35.312 13.844 22.457 1.00 48.41 134 ILE A O 1
ATOM 1078 N N . SER A 1 135 ? -34.420 14.453 20.497 1.00 49.31 135 SER A N 1
ATOM 1079 C CA . SER A 1 135 ? -34.503 15.904 20.748 1.00 49.31 135 SER A CA 1
ATOM 1080 C C . SER A 1 135 ? -35.930 16.469 20.781 1.00 49.31 135 SER A C 1
ATOM 1082 O O . SER A 1 135 ? -36.117 17.621 21.158 1.00 49.31 135 SER A O 1
ATOM 1084 N N . LYS A 1 136 ? -36.946 15.703 20.360 1.00 59.38 136 LYS A N 1
ATOM 1085 C CA . LYS A 1 136 ? -38.361 16.121 20.396 1.00 59.38 136 LYS A CA 1
ATOM 1086 C C . LYS A 1 136 ? -39.032 15.914 21.761 1.00 59.38 136 LYS A C 1
ATOM 1088 O O . LYS A 1 136 ? -40.239 16.105 21.864 1.00 59.38 136 LYS A O 1
ATOM 1093 N N . GLY A 1 137 ? -38.275 15.546 22.796 1.00 45.06 137 GLY A N 1
ATOM 1094 C CA . GLY A 1 137 ? -38.797 15.406 24.160 1.00 45.06 137 GLY A CA 1
ATOM 1095 C C . GLY A 1 137 ? -39.595 14.120 24.406 1.00 45.06 137 GLY A C 1
ATOM 1096 O O . GLY A 1 137 ? -40.178 13.957 25.470 1.00 45.06 137 GLY A O 1
ATOM 1097 N N . GLU A 1 138 ? -39.596 13.173 23.460 1.00 46.38 138 GLU A N 1
ATOM 1098 C CA . GLU A 1 138 ? -40.150 11.820 23.655 1.00 46.38 138 GLU A CA 1
ATOM 1099 C C . GLU A 1 138 ? -39.109 10.828 24.207 1.00 46.38 138 GLU A C 1
ATOM 1101 O O . GLU A 1 138 ? -39.362 9.628 24.302 1.00 46.38 138 GLU A O 1
ATOM 1106 N N . ALA A 1 139 ? -37.927 11.307 24.595 1.00 42.31 139 ALA A N 1
ATOM 1107 C CA . ALA A 1 139 ? -36.959 10.501 25.318 1.00 42.31 139 ALA A CA 1
ATOM 1108 C C . ALA A 1 139 ? -37.240 10.606 26.818 1.00 42.31 139 ALA A C 1
ATOM 1110 O O . ALA A 1 139 ? -36.854 11.569 27.481 1.00 42.31 139 ALA A O 1
ATOM 1111 N N . VAL A 1 140 ? -37.893 9.576 27.360 1.00 42.75 140 VAL A N 1
ATOM 1112 C CA . VAL A 1 140 ? -37.828 9.289 28.796 1.00 42.75 140 VAL A CA 1
ATOM 1113 C C . VAL A 1 140 ? -36.342 9.288 29.180 1.00 42.75 140 VAL A C 1
ATOM 1115 O O . VAL A 1 140 ? -35.547 8.678 28.462 1.00 42.75 140 VAL A O 1
ATOM 1118 N N . PRO A 1 141 ? -35.927 9.975 30.258 1.00 42.00 141 PRO A N 1
ATOM 1119 C CA . PRO A 1 141 ? -34.547 9.920 30.710 1.00 42.00 141 PRO A CA 1
ATOM 1120 C C . PRO A 1 141 ? -34.167 8.457 30.971 1.00 42.00 141 PRO A C 1
ATOM 1122 O O . PRO A 1 141 ? -34.574 7.882 31.980 1.00 42.00 141 PRO A O 1
ATOM 1125 N N . ASP A 1 142 ? -33.390 7.855 30.064 1.00 50.28 142 ASP A N 1
ATOM 1126 C CA . ASP A 1 142 ? -32.781 6.522 30.201 1.00 50.28 142 ASP A CA 1
ATOM 1127 C C . ASP A 1 142 ? -31.678 6.577 31.277 1.00 50.28 142 ASP A C 1
ATOM 1129 O O . ASP A 1 142 ? -30.499 6.333 31.034 1.00 50.28 142 ASP A O 1
ATOM 1133 N N . ARG A 1 143 ? -32.057 6.923 32.510 1.00 59.56 143 ARG A N 1
ATOM 1134 C CA . ARG A 1 143 ? -31.252 6.703 33.724 1.00 59.56 143 ARG A CA 1
ATOM 1135 C C . ARG A 1 143 ? -31.272 5.223 34.128 1.00 59.56 143 ARG A C 1
ATOM 1137 O O . ARG A 1 143 ? -30.542 4.796 35.016 1.00 59.56 143 ARG A O 1
ATOM 1144 N N . ILE A 1 144 ? -32.124 4.442 33.465 1.00 66.25 144 ILE A N 1
ATOM 1145 C CA . ILE A 1 144 ? -32.298 3.001 33.590 1.00 66.25 144 ILE A CA 1
ATOM 1146 C C . ILE A 1 144 ? -32.091 2.438 32.184 1.00 66.25 144 ILE A C 1
ATOM 1148 O O . ILE A 1 144 ? -32.778 2.859 31.259 1.00 66.25 144 ILE A O 1
ATOM 1152 N N . ILE A 1 145 ? -31.154 1.500 32.020 1.00 79.31 145 ILE A N 1
ATOM 1153 C CA . ILE A 1 145 ? -31.022 0.736 30.771 1.00 79.31 145 ILE A CA 1
ATOM 1154 C C . ILE A 1 145 ? -32.384 0.093 30.493 1.00 79.31 145 ILE A C 1
ATOM 1156 O O . ILE A 1 145 ? -32.860 -0.695 31.316 1.00 79.31 145 ILE A O 1
ATOM 1160 N N . SER A 1 146 ? -33.025 0.460 29.380 1.00 86.12 146 SER A N 1
ATOM 1161 C CA . SER A 1 146 ? -34.312 -0.118 28.988 1.00 86.12 146 SER A CA 1
ATOM 1162 C C . SER A 1 146 ? -34.198 -1.644 28.897 1.00 86.12 146 SER A C 1
ATOM 1164 O O . SER A 1 146 ? -33.123 -2.171 28.611 1.00 86.12 146 SER A O 1
ATOM 1166 N N . ALA A 1 147 ? -35.293 -2.372 29.136 1.00 87.19 147 ALA A N 1
ATOM 1167 C CA . ALA A 1 147 ? -35.278 -3.835 29.042 1.00 87.19 147 ALA A CA 1
ATOM 1168 C C . ALA A 1 147 ? -34.774 -4.305 27.665 1.00 87.19 147 ALA A C 1
ATOM 1170 O O . ALA A 1 147 ? -33.936 -5.191 27.587 1.00 87.19 147 ALA A O 1
ATOM 1171 N N . GLU A 1 148 ? -35.188 -3.618 26.596 1.00 88.56 148 GLU A N 1
ATOM 1172 C CA . GLU A 1 148 ? -34.721 -3.894 25.237 1.00 88.56 148 GLU A CA 1
ATOM 1173 C C . GLU A 1 148 ? -33.207 -3.676 25.072 1.00 88.56 148 GLU A C 1
ATOM 1175 O O . GLU A 1 148 ? -32.525 -4.517 24.488 1.00 88.56 148 GLU A O 1
ATOM 1180 N N . ASN A 1 149 ? -32.653 -2.582 25.606 1.00 89.19 149 ASN A N 1
ATOM 1181 C CA . ASN A 1 149 ? -31.210 -2.332 25.544 1.00 89.19 149 ASN A CA 1
ATOM 1182 C C . ASN A 1 149 ? -30.430 -3.329 26.412 1.00 89.19 149 ASN A C 1
ATOM 1184 O O . ASN A 1 149 ? -29.332 -3.735 26.038 1.00 89.19 149 ASN A O 1
ATOM 1188 N N . ALA A 1 150 ? -30.990 -3.746 27.550 1.00 92.25 150 ALA A N 1
ATOM 1189 C CA . ALA A 1 150 ? -30.388 -4.747 28.423 1.00 92.25 150 ALA A CA 1
ATOM 1190 C C . ALA A 1 150 ? -30.335 -6.126 27.748 1.00 92.25 150 ALA A C 1
ATOM 1192 O O . ALA A 1 150 ? -29.286 -6.767 27.791 1.00 92.25 150 ALA A O 1
ATOM 1193 N N . ASP A 1 151 ? -31.416 -6.535 27.078 1.00 92.94 151 ASP A N 1
ATOM 1194 C CA . ASP A 1 151 ? -31.487 -7.789 26.321 1.00 92.94 151 ASP A CA 1
ATOM 1195 C C . ASP A 1 151 ? -30.516 -7.766 25.131 1.00 92.94 151 ASP A C 1
ATOM 1197 O O . ASP A 1 151 ? -29.724 -8.689 24.951 1.00 92.94 151 ASP A O 1
ATOM 1201 N N . ARG A 1 152 ? -30.476 -6.662 24.368 1.00 91.12 152 ARG A N 1
ATOM 1202 C CA . ARG A 1 152 ? -29.507 -6.488 23.269 1.00 91.12 152 ARG A CA 1
ATOM 1203 C C . ARG A 1 152 ? -28.061 -6.528 23.759 1.00 91.12 152 ARG A C 1
ATOM 1205 O O . ARG A 1 152 ? -27.212 -7.147 23.116 1.00 91.12 152 ARG A O 1
ATOM 1212 N N . LEU A 1 153 ? -27.770 -5.863 24.880 1.00 94.75 153 LEU A N 1
ATOM 1213 C CA . LEU A 1 153 ? -26.441 -5.877 25.485 1.00 94.75 153 LEU A CA 1
ATOM 1214 C C . LEU A 1 153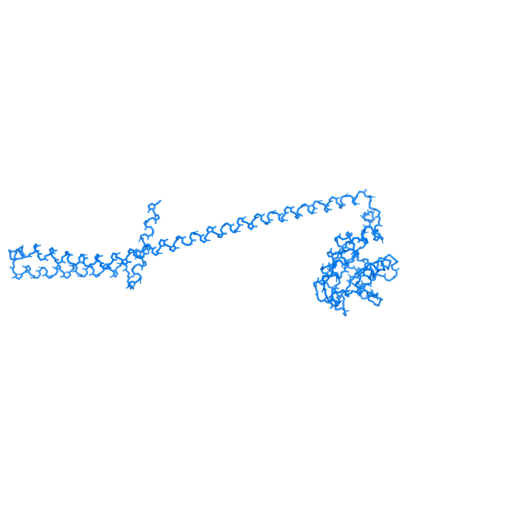 ? -26.065 -7.295 25.933 1.00 94.75 153 LEU A C 1
ATOM 1216 O O . LEU A 1 153 ? -24.944 -7.731 25.673 1.00 94.75 153 LEU A O 1
ATOM 1220 N N . HIS A 1 154 ? -26.999 -8.014 26.563 1.00 95.75 154 HIS A N 1
ATOM 1221 C CA . HIS A 1 154 ? -26.814 -9.405 26.979 1.00 95.75 154 HIS A CA 1
ATOM 1222 C C . HIS A 1 154 ? -26.482 -10.308 25.790 1.00 95.75 154 HIS A C 1
ATOM 1224 O O . HIS A 1 154 ? -25.440 -10.966 25.800 1.00 95.75 154 HIS A O 1
ATOM 1230 N N . ASP A 1 155 ? -27.290 -10.262 24.729 1.00 94.94 155 ASP A N 1
ATOM 1231 C CA . ASP A 1 155 ? -27.090 -11.074 23.527 1.00 94.94 155 ASP A CA 1
ATOM 1232 C C . ASP A 1 155 ? -25.710 -10.832 22.900 1.00 94.94 155 ASP A C 1
ATOM 1234 O O . ASP A 1 155 ? -25.002 -11.782 22.554 1.00 94.94 155 ASP A O 1
ATOM 1238 N N . LYS A 1 156 ? -25.284 -9.565 22.803 1.00 93.12 156 LYS A N 1
ATOM 1239 C CA . LYS A 1 156 ? -23.980 -9.192 22.232 1.00 93.12 156 LYS A CA 1
ATOM 1240 C C . LYS A 1 156 ? -22.804 -9.627 23.096 1.00 93.12 156 LYS A C 1
ATOM 1242 O O . LYS A 1 156 ? -21.812 -10.143 22.577 1.00 93.12 156 LYS A O 1
ATOM 1247 N N . LEU A 1 157 ? -22.909 -9.458 24.411 1.00 93.06 157 LEU A N 1
ATOM 1248 C CA . LEU A 1 157 ? -21.883 -9.912 25.346 1.00 93.06 157 LEU A CA 1
ATOM 1249 C C . LEU A 1 157 ? -21.780 -11.443 25.363 1.00 93.06 157 LEU A C 1
ATOM 1251 O O . LEU A 1 157 ? -20.664 -11.969 25.393 1.00 93.06 157 LEU A O 1
ATOM 1255 N N . ALA A 1 158 ? -22.909 -12.153 25.301 1.00 92.81 158 ALA A N 1
ATOM 1256 C CA . ALA A 1 158 ? -22.959 -13.611 25.252 1.00 92.81 158 ALA A CA 1
ATOM 1257 C C . ALA A 1 158 ? -22.434 -14.162 23.916 1.00 92.81 158 ALA A C 1
ATOM 1259 O O . ALA A 1 158 ? -21.722 -15.170 23.895 1.00 92.81 158 ALA A O 1
ATOM 1260 N N . GLU A 1 159 ? -22.745 -13.502 22.796 1.00 91.56 159 GLU A N 1
ATOM 1261 C CA . GLU A 1 159 ? -22.172 -13.799 21.481 1.00 91.56 159 GLU A CA 1
ATOM 1262 C C . GLU A 1 159 ? -20.645 -13.673 21.526 1.00 91.56 159 GLU A C 1
ATOM 1264 O O . GLU A 1 159 ? -19.940 -14.610 21.147 1.00 91.56 159 GLU A O 1
ATOM 1269 N N . TYR A 1 160 ? -20.118 -12.570 22.061 1.00 87.88 160 TYR A N 1
ATOM 1270 C CA . TYR A 1 160 ? -18.675 -12.360 22.174 1.00 87.88 160 TYR A CA 1
ATOM 1271 C C . TYR A 1 160 ? -17.996 -13.397 23.083 1.00 87.88 160 TYR A C 1
ATOM 1273 O O . TYR A 1 160 ? -16.970 -13.969 22.711 1.00 87.88 160 TYR A O 1
ATOM 1281 N N . ALA A 1 161 ? -18.589 -13.698 24.243 1.00 87.88 161 ALA A N 1
ATOM 1282 C CA . ALA A 1 161 ? -18.055 -14.680 25.188 1.00 87.88 161 ALA A CA 1
ATOM 1283 C C . ALA A 1 161 ? -17.930 -16.089 24.577 1.00 87.88 161 ALA A C 1
ATOM 1285 O O . ALA A 1 161 ? -17.003 -16.826 24.908 1.00 87.88 161 ALA A O 1
ATOM 1286 N N . LYS A 1 162 ? -18.818 -16.461 23.642 1.00 87.44 162 LYS A N 1
ATOM 1287 C CA . LYS A 1 162 ? -18.719 -17.733 22.901 1.00 87.44 162 LYS A CA 1
ATOM 1288 C C . LYS A 1 162 ? -17.528 -17.770 21.942 1.00 87.44 162 LYS A C 1
ATOM 1290 O O . LYS A 1 162 ? -16.944 -18.832 21.750 1.00 87.44 162 LYS A O 1
ATOM 1295 N N . HIS A 1 163 ? -17.181 -16.636 21.333 1.00 83.38 163 HIS A N 1
ATOM 1296 C CA . HIS A 1 163 ? -16.115 -16.553 20.331 1.00 83.38 163 HIS A CA 1
ATOM 1297 C C . HIS A 1 163 ? -14.727 -16.359 20.940 1.00 83.38 163 HIS A C 1
ATOM 1299 O O . HIS A 1 163 ? -13.738 -16.756 20.326 1.00 83.38 163 HIS A O 1
ATOM 1305 N N . SER A 1 164 ? -14.633 -15.753 22.127 1.00 77.88 164 SER A N 1
ATOM 1306 C CA . SER A 1 164 ? -13.345 -15.365 22.705 1.00 77.88 164 SER A CA 1
ATOM 1307 C C . SER A 1 164 ? -12.476 -16.555 23.118 1.00 77.88 164 SER A C 1
ATOM 1309 O O . SER A 1 164 ? -11.257 -16.404 23.151 1.00 77.88 164 SER A O 1
ATOM 1311 N N . GLY A 1 165 ? -13.060 -17.733 23.390 1.00 69.94 165 GLY A N 1
ATOM 1312 C CA . GLY A 1 165 ? -12.368 -19.004 23.673 1.00 69.94 165 GLY A CA 1
ATOM 1313 C C . GLY A 1 165 ? -11.498 -19.028 24.942 1.00 69.94 165 GLY A C 1
ATOM 1314 O O . GLY A 1 165 ? -11.269 -20.091 25.515 1.00 69.94 165 GLY A O 1
ATOM 1315 N N . ASP A 1 166 ? -11.050 -17.866 25.413 1.00 73.25 166 ASP A N 1
ATOM 1316 C CA . ASP A 1 166 ? -10.243 -17.642 26.598 1.00 73.25 166 ASP A CA 1
ATOM 1317 C C . ASP A 1 166 ? -11.009 -16.738 27.574 1.00 73.25 166 ASP A C 1
ATOM 1319 O O . ASP A 1 166 ? -11.318 -15.572 27.310 1.00 73.25 166 ASP A O 1
ATOM 1323 N N . SER A 1 167 ? -11.283 -17.301 28.752 1.00 68.50 167 SER A N 1
ATOM 1324 C CA . SER A 1 167 ? -11.906 -16.622 29.894 1.00 68.50 167 SER A CA 1
ATOM 1325 C C . SER A 1 167 ? -11.222 -15.305 30.290 1.00 68.50 167 SER A C 1
ATOM 1327 O O . SER A 1 167 ? -11.869 -14.427 30.868 1.00 68.50 167 SER A O 1
ATOM 1329 N N . LYS A 1 168 ? -9.935 -15.128 29.955 1.00 66.75 168 LYS A N 1
ATOM 1330 C CA . LYS A 1 168 ? -9.178 -13.905 30.246 1.00 66.75 168 LYS A CA 1
ATOM 1331 C C . LYS A 1 168 ? -9.737 -12.681 29.521 1.00 66.75 168 LYS A C 1
ATOM 1333 O O . LYS A 1 168 ? -9.844 -11.631 30.147 1.00 66.75 168 LYS A O 1
ATOM 1338 N N . TYR A 1 169 ? -10.216 -12.832 28.284 1.00 69.25 169 TYR A N 1
ATOM 1339 C CA . TYR A 1 169 ? -10.800 -11.732 27.497 1.00 69.25 169 TYR A CA 1
ATOM 1340 C C . TYR A 1 169 ? -12.214 -11.330 27.933 1.00 69.25 169 TYR A C 1
ATOM 1342 O O . TYR A 1 169 ? -12.812 -10.429 27.347 1.00 69.25 169 TYR A O 1
ATOM 1350 N N . SER A 1 170 ? -12.754 -11.994 28.957 1.00 80.56 170 SER A N 1
ATOM 1351 C CA . SER A 1 170 ? -14.101 -11.747 29.477 1.00 80.56 170 SER A CA 1
ATOM 1352 C C . SER A 1 170 ? -14.075 -11.181 30.900 1.00 80.56 170 SER A C 1
ATOM 1354 O O . SER A 1 170 ? -15.096 -11.183 31.581 1.00 80.56 170 SER A O 1
ATOM 1356 N N . THR A 1 171 ? -12.920 -10.719 31.393 1.00 89.50 171 THR A N 1
ATOM 1357 C CA . THR A 1 171 ? -12.818 -10.085 32.716 1.00 89.50 171 THR A CA 1
ATOM 1358 C C . THR A 1 171 ? -12.941 -8.572 32.590 1.00 89.50 171 THR A C 1
ATOM 1360 O O . THR A 1 171 ? -12.204 -7.958 31.824 1.00 89.50 171 THR A O 1
ATOM 1363 N N . VAL A 1 172 ? -13.858 -7.975 33.355 1.00 92.19 172 VAL A N 1
ATOM 1364 C CA . VAL A 1 172 ? -14.028 -6.517 33.457 1.00 92.19 172 VAL A CA 1
ATOM 1365 C C . VAL A 1 172 ? -14.250 -6.107 34.907 1.00 92.19 172 VAL A C 1
ATOM 1367 O O . VAL A 1 172 ? -14.733 -6.882 35.737 1.00 92.19 172 VAL A O 1
ATOM 1370 N N . ARG A 1 173 ? -13.908 -4.869 35.225 1.00 92.62 173 ARG A N 1
ATOM 1371 C CA . ARG A 1 173 ? -14.180 -4.225 36.507 1.00 92.62 173 ARG A CA 1
ATOM 1372 C C . ARG A 1 173 ? -15.093 -3.040 36.241 1.00 92.62 173 ARG A C 1
ATOM 1374 O O . ARG A 1 173 ? -14.897 -2.320 35.266 1.00 92.62 173 ARG A O 1
ATOM 1381 N N . ILE A 1 174 ? -16.120 -2.885 37.065 1.00 92.75 174 ILE A N 1
ATOM 1382 C CA . ILE A 1 174 ? -17.149 -1.860 36.880 1.00 92.75 174 ILE A CA 1
ATOM 1383 C C . ILE A 1 174 ? -17.232 -1.038 38.157 1.00 92.75 174 ILE A C 1
ATOM 1385 O O . ILE A 1 174 ? -17.408 -1.600 39.240 1.00 92.75 174 ILE A O 1
ATOM 1389 N N . ALA A 1 175 ? -17.094 0.277 38.024 1.00 91.50 175 ALA A N 1
ATOM 1390 C CA . ALA A 1 175 ? -17.138 1.224 39.127 1.00 91.50 175 ALA A CA 1
ATOM 1391 C C . ALA A 1 175 ? -18.068 2.401 38.790 1.00 91.50 175 ALA A C 1
ATOM 1393 O O . ALA A 1 175 ? -18.095 2.852 37.641 1.00 91.50 175 ALA A O 1
ATOM 1394 N N . PRO A 1 176 ? -18.817 2.923 39.775 1.00 89.81 176 PRO A N 1
ATOM 1395 C CA . PRO A 1 176 ? -19.530 4.175 39.605 1.00 89.81 176 PRO A CA 1
ATOM 1396 C C . PRO A 1 176 ? -18.524 5.328 39.487 1.00 89.81 176 PRO A C 1
ATOM 1398 O O . PRO A 1 176 ? -17.446 5.294 40.082 1.00 89.81 176 PRO A O 1
ATOM 1401 N N . ALA A 1 177 ? -18.897 6.356 38.732 1.00 82.06 177 ALA A N 1
ATOM 1402 C CA . ALA A 1 177 ? -18.188 7.626 38.666 1.00 82.06 177 ALA A CA 1
ATOM 1403 C C . ALA A 1 177 ? -18.102 8.309 40.041 1.00 82.06 177 ALA A C 1
ATOM 1405 O O . ALA A 1 177 ? -17.045 8.800 40.436 1.00 82.06 177 ALA A O 1
ATOM 1406 N N . PHE A 1 178 ? -19.210 8.286 40.789 1.00 81.19 178 PHE A N 1
ATOM 1407 C CA . PHE A 1 178 ? -19.320 8.860 42.128 1.00 81.19 178 PHE A CA 1
ATOM 1408 C C . PHE A 1 178 ? -20.102 7.902 43.035 1.00 81.19 178 PHE A C 1
ATOM 1410 O O . PHE A 1 178 ? -21.231 7.535 42.716 1.00 81.19 178 PHE A O 1
ATOM 1417 N N . TYR A 1 179 ? -19.536 7.509 44.182 1.00 80.69 179 TYR A N 1
ATOM 1418 C CA . TYR A 1 179 ? -20.229 6.620 45.133 1.00 80.69 179 TYR A CA 1
ATOM 1419 C C . TYR A 1 179 ? -21.469 7.247 45.750 1.00 80.69 179 TYR A C 1
ATOM 1421 O O . TYR A 1 179 ? -22.434 6.543 46.043 1.00 80.69 179 TYR A O 1
ATOM 1429 N N . GLU A 1 180 ? -21.432 8.559 45.988 1.00 82.31 180 GLU A N 1
ATOM 1430 C CA . GLU A 1 180 ? -22.575 9.262 46.563 1.00 82.31 180 GLU A CA 1
ATOM 1431 C C . GLU A 1 180 ? -23.700 9.453 45.539 1.00 82.31 180 GLU A C 1
ATOM 1433 O O . GLU A 1 180 ? -24.845 9.707 45.918 1.00 82.31 180 GLU A O 1
ATOM 1438 N N . ASP A 1 181 ? -23.396 9.295 44.247 1.00 82.44 181 ASP A N 1
ATOM 1439 C CA . ASP A 1 181 ? -24.385 9.370 43.190 1.00 82.44 181 ASP A CA 1
ATOM 1440 C C . ASP A 1 181 ? -25.121 8.033 43.050 1.00 82.44 181 ASP A C 1
ATOM 1442 O O . ASP A 1 181 ? -24.615 7.011 42.561 1.00 82.44 181 ASP A O 1
ATOM 1446 N N . ARG A 1 182 ? -26.374 8.057 43.499 1.00 81.56 182 ARG A N 1
ATOM 1447 C CA . ARG A 1 182 ? -27.283 6.918 43.429 1.00 81.56 182 ARG A CA 1
ATOM 1448 C C . ARG A 1 182 ? -27.506 6.461 41.987 1.00 81.56 182 ARG A C 1
ATOM 1450 O O . ARG A 1 182 ? -27.691 5.266 41.768 1.00 81.56 182 ARG A O 1
ATOM 1457 N N . GLU A 1 183 ? -27.496 7.373 41.019 1.00 82.00 183 GLU A N 1
ATOM 1458 C CA . GLU A 1 183 ? -27.734 7.039 39.611 1.00 82.00 183 GLU A CA 1
ATOM 1459 C C . GLU A 1 183 ? -26.542 6.286 39.027 1.00 82.00 183 GLU A C 1
ATOM 1461 O O . GLU A 1 183 ? -26.718 5.218 38.437 1.00 82.00 183 GLU A O 1
ATOM 1466 N N . SER A 1 184 ? -25.334 6.768 39.322 1.00 83.06 184 SER A N 1
ATOM 1467 C CA . SER A 1 184 ? -24.060 6.137 38.958 1.00 83.06 184 SER A CA 1
ATOM 1468 C C . SER A 1 184 ? -24.003 4.709 39.460 1.00 83.06 184 SER A C 1
ATOM 1470 O O . SER A 1 184 ? -23.729 3.760 38.723 1.00 83.06 184 SER A O 1
ATOM 1472 N N . THR A 1 185 ? -24.332 4.558 40.740 1.00 85.62 185 THR A N 1
ATOM 1473 C CA . THR A 1 185 ? -24.294 3.282 41.439 1.00 85.62 185 THR A CA 1
ATOM 1474 C C . THR A 1 185 ? -25.325 2.313 40.867 1.00 85.62 185 THR A C 1
ATOM 1476 O O . THR A 1 185 ? -24.998 1.154 40.612 1.00 85.62 185 THR A O 1
ATOM 1479 N N . ASN A 1 186 ? -26.552 2.770 40.605 1.00 86.62 186 ASN A N 1
ATOM 1480 C CA . ASN A 1 186 ? -27.596 1.930 40.015 1.00 86.62 186 ASN A CA 1
ATOM 1481 C C . ASN A 1 186 ? -27.226 1.466 38.601 1.00 86.62 186 ASN A C 1
ATOM 1483 O O . ASN A 1 186 ? -27.350 0.278 38.300 1.00 86.62 186 ASN A O 1
ATOM 1487 N N . LEU A 1 187 ? -26.738 2.376 37.752 1.00 88.06 187 LEU A N 1
ATOM 1488 C CA . LEU A 1 187 ? -26.315 2.047 36.391 1.00 88.06 187 LEU A CA 1
ATOM 1489 C C . LEU A 1 187 ? -25.138 1.064 36.403 1.00 88.06 187 LEU A C 1
ATOM 1491 O O . LEU A 1 187 ? -25.167 0.057 35.694 1.00 88.06 187 LEU A O 1
ATOM 1495 N N . ALA A 1 188 ? -24.145 1.294 37.266 1.00 90.44 188 ALA A N 1
ATOM 1496 C CA . ALA A 1 188 ? -23.000 0.404 37.426 1.00 90.44 188 ALA A CA 1
ATOM 1497 C C . ALA A 1 188 ? -23.432 -0.995 37.893 1.00 90.44 188 ALA A C 1
ATOM 1499 O O . ALA A 1 188 ? -22.936 -1.998 37.383 1.00 90.44 188 ALA A O 1
ATOM 1500 N N . MET A 1 189 ? -24.397 -1.081 38.813 1.00 90.69 189 MET A N 1
ATOM 1501 C CA . MET A 1 189 ? -24.954 -2.353 39.281 1.00 90.69 189 MET A CA 1
ATOM 1502 C C . MET A 1 189 ? -25.770 -3.076 38.205 1.00 90.69 189 MET A C 1
ATOM 1504 O O . MET A 1 189 ? -25.686 -4.301 38.098 1.00 90.69 189 MET A O 1
ATOM 1508 N N . HIS A 1 190 ? -26.530 -2.345 37.387 1.00 92.00 190 HIS A N 1
ATOM 1509 C CA . HIS A 1 190 ? -27.250 -2.920 36.250 1.00 92.00 190 HIS A CA 1
ATOM 1510 C C . HIS A 1 190 ? -26.281 -3.490 35.213 1.00 92.00 190 HIS A C 1
ATOM 1512 O O . HIS A 1 190 ? -26.420 -4.649 34.827 1.00 92.00 190 HIS A O 1
ATOM 1518 N N . LEU A 1 191 ? -25.255 -2.727 34.828 1.00 93.31 191 LEU A N 1
ATOM 1519 C CA . LEU A 1 191 ? -24.207 -3.200 33.923 1.00 93.31 191 LEU A CA 1
ATOM 1520 C C . LEU A 1 191 ? -23.478 -4.412 34.512 1.00 93.31 191 LEU A C 1
ATOM 1522 O O . LEU A 1 191 ? -23.344 -5.432 33.843 1.00 93.31 191 LEU A O 1
ATOM 1526 N N . LEU A 1 192 ? -23.095 -4.364 35.791 1.00 94.38 192 LEU A N 1
ATOM 1527 C CA . LEU A 1 192 ? -22.479 -5.497 36.487 1.00 94.38 192 LEU A CA 1
ATOM 1528 C C . LEU A 1 192 ? -23.321 -6.767 36.393 1.00 94.38 192 LEU A C 1
ATOM 1530 O O . LEU A 1 192 ? -22.773 -7.844 36.152 1.00 94.38 192 LEU A O 1
ATOM 1534 N N . LYS A 1 193 ? -24.637 -6.648 36.583 1.00 95.06 193 LYS A N 1
ATOM 1535 C CA . LYS A 1 193 ? -25.557 -7.774 36.454 1.00 95.06 193 LYS A CA 1
ATOM 1536 C C . LYS A 1 193 ? -25.579 -8.306 35.019 1.00 95.06 193 LYS A C 1
ATOM 1538 O O . LYS A 1 193 ? -25.349 -9.495 34.836 1.00 95.06 193 LYS A O 1
ATOM 1543 N N . ILE A 1 194 ? -25.768 -7.441 34.020 1.00 95.50 194 ILE A N 1
ATOM 1544 C CA . ILE A 1 194 ? -25.846 -7.847 32.606 1.00 95.50 194 ILE A CA 1
ATOM 1545 C C . ILE A 1 194 ? -24.563 -8.562 32.166 1.00 95.50 194 ILE A C 1
ATOM 1547 O O . ILE A 1 194 ? -24.629 -9.634 31.568 1.00 95.50 194 ILE A O 1
ATOM 1551 N N . PHE A 1 195 ? -23.388 -8.029 32.512 1.00 95.19 195 PHE A N 1
ATOM 1552 C CA . PHE A 1 195 ? -22.116 -8.677 32.189 1.00 95.19 195 PHE A CA 1
ATOM 1553 C C . PHE A 1 195 ? -21.999 -10.065 32.839 1.00 95.19 195 PHE A C 1
ATOM 1555 O O . PHE A 1 195 ? -21.623 -11.025 32.166 1.00 95.19 195 PHE A O 1
ATOM 1562 N N . LYS A 1 196 ? -22.364 -10.206 34.121 1.00 94.69 196 LYS A N 1
ATOM 1563 C CA . LYS A 1 196 ? -22.359 -11.513 34.804 1.00 94.69 196 LYS A CA 1
ATOM 1564 C C . LYS A 1 196 ? -23.325 -12.507 34.163 1.00 94.69 196 LYS A C 1
ATOM 1566 O O . LYS A 1 196 ? -22.938 -13.649 33.918 1.00 94.69 196 LYS A O 1
ATOM 1571 N N . ASP A 1 197 ? -24.543 -12.065 33.862 1.00 95.56 197 ASP A N 1
ATOM 1572 C CA . ASP A 1 197 ? -25.581 -12.880 33.222 1.00 95.56 197 ASP A CA 1
ATOM 1573 C C . ASP A 1 197 ? -25.176 -13.291 31.792 1.00 95.56 197 ASP A C 1
ATOM 1575 O O . ASP A 1 197 ? -25.634 -14.311 31.280 1.00 95.56 197 ASP A O 1
ATOM 1579 N N . SER A 1 198 ? -24.256 -12.543 31.173 1.00 94.50 198 SER A N 1
ATOM 1580 C CA . SER A 1 198 ? -23.652 -12.834 29.864 1.00 94.50 198 SER A CA 1
ATOM 1581 C C . SER A 1 198 ? -22.387 -13.701 29.947 1.00 94.50 198 SER A C 1
ATOM 1583 O O . SER A 1 198 ? -21.653 -13.819 28.967 1.00 94.50 198 SER A O 1
ATOM 1585 N N . HIS A 1 199 ? -22.102 -14.295 31.112 1.00 92.88 199 HIS A N 1
ATOM 1586 C CA . HIS A 1 199 ? -20.922 -15.125 31.396 1.00 92.88 199 HIS A CA 1
ATOM 1587 C C . HIS A 1 199 ? -19.569 -14.394 31.395 1.00 92.88 199 HIS A C 1
ATOM 1589 O O . HIS A 1 199 ? -18.520 -15.033 31.291 1.00 92.88 199 HIS A O 1
ATOM 1595 N N . TRP A 1 200 ? -19.558 -13.073 31.577 1.00 92.88 200 TRP A N 1
ATOM 1596 C CA . TRP A 1 200 ? -18.318 -12.332 31.802 1.00 92.88 200 TRP A CA 1
ATOM 1597 C C . TRP A 1 200 ? -17.904 -12.391 33.277 1.00 92.88 200 TRP A C 1
ATOM 1599 O O . TRP A 1 200 ? -18.729 -12.343 34.193 1.00 92.88 200 TRP A O 1
ATOM 1609 N N . SER A 1 201 ? -16.596 -12.426 33.531 1.00 92.81 201 SER A N 1
ATOM 1610 C CA . SER A 1 201 ? -16.011 -12.281 34.866 1.00 92.81 201 SER A CA 1
ATOM 1611 C C . SER A 1 201 ? -16.004 -10.803 35.283 1.00 92.81 201 SER A C 1
ATOM 1613 O O . SER A 1 201 ? -14.949 -10.171 35.384 1.00 92.81 201 SER A O 1
ATOM 1615 N N . ALA A 1 202 ? -17.190 -10.244 35.523 1.00 93.62 202 ALA A N 1
ATOM 1616 C CA . ALA A 1 202 ? -17.355 -8.859 35.950 1.00 93.62 202 ALA A CA 1
ATOM 1617 C C . ALA A 1 202 ? -17.265 -8.699 37.478 1.00 93.62 202 ALA A C 1
ATOM 1619 O O . ALA A 1 202 ? -17.953 -9.392 38.240 1.00 93.62 202 ALA A O 1
ATOM 1620 N N . LYS A 1 203 ? -16.421 -7.768 37.939 1.00 94.50 203 LYS A N 1
ATOM 1621 C CA . LYS A 1 203 ? -16.177 -7.481 39.364 1.00 94.50 203 LYS A CA 1
ATOM 1622 C C . LYS A 1 203 ? -16.574 -6.051 39.724 1.00 94.50 203 LYS A C 1
ATOM 1624 O O . LYS A 1 203 ? -16.378 -5.129 38.938 1.00 94.50 203 LYS A O 1
ATOM 1629 N N . TRP A 1 204 ? -17.119 -5.886 40.929 1.00 92.69 204 TRP A N 1
ATOM 1630 C CA . TRP A 1 204 ? -17.461 -4.574 41.474 1.00 92.69 204 TRP A CA 1
ATOM 1631 C C . TRP A 1 204 ? -16.219 -3.848 41.997 1.00 92.69 204 TRP A C 1
ATOM 1633 O O . TRP A 1 204 ? -15.533 -4.348 42.888 1.00 92.69 204 TRP A O 1
ATOM 1643 N N . GLU A 1 205 ? -15.964 -2.686 41.402 1.00 89.31 205 GLU A N 1
ATOM 1644 C CA . GLU A 1 205 ? -14.800 -1.803 41.515 1.00 89.31 205 GLU A CA 1
ATOM 1645 C C . GLU A 1 205 ? -14.767 -0.779 42.661 1.00 89.31 205 GLU A C 1
ATOM 1647 O O . GLU A 1 205 ? -14.271 0.324 42.446 1.00 89.31 205 GLU A O 1
ATOM 1652 N N . GLY A 1 206 ? -15.324 -1.102 43.831 1.00 80.88 206 GLY A N 1
ATOM 1653 C CA . GLY A 1 206 ? -15.226 -0.366 45.104 1.00 80.88 206 GLY A CA 1
ATOM 1654 C C . GLY A 1 206 ? -14.289 0.851 45.159 1.00 80.88 206 GLY A C 1
ATOM 1655 O O . GLY A 1 206 ? -14.648 2.009 45.022 1.00 80.88 206 GLY A O 1
ATOM 1656 N N . SER A 1 207 ? -13.031 0.564 45.413 1.00 79.94 207 SER A N 1
ATOM 1657 C CA . SER A 1 207 ? -12.021 1.533 45.829 1.00 79.94 207 SER A CA 1
ATOM 1658 C C . SER A 1 207 ? -11.590 2.543 44.763 1.00 79.94 207 SER A C 1
ATOM 1660 O O . SER A 1 207 ? -10.887 3.493 45.089 1.00 79.94 207 SER A O 1
ATOM 1662 N N . HIS A 1 208 ? -11.959 2.347 43.498 1.00 75.62 208 HIS A N 1
ATOM 1663 C CA . HIS A 1 208 ? -11.376 3.093 42.381 1.00 75.62 208 HIS A CA 1
ATOM 1664 C C . HIS A 1 208 ? -12.143 4.362 41.992 1.00 75.62 208 HIS A C 1
ATOM 1666 O O . HIS A 1 208 ? -11.610 5.171 41.233 1.00 75.62 208 HIS A O 1
ATOM 1672 N N . ALA A 1 209 ? -13.348 4.592 42.525 1.00 76.81 209 ALA A N 1
ATOM 1673 C CA . ALA A 1 209 ? -14.118 5.786 42.164 1.00 76.81 209 ALA A CA 1
ATOM 1674 C C . ALA A 1 209 ? -13.430 7.094 42.570 1.00 76.81 209 ALA A C 1
ATOM 1676 O O . ALA A 1 209 ? -13.548 8.080 41.856 1.00 76.81 209 ALA A O 1
ATOM 1677 N N . GLU A 1 210 ? -12.670 7.122 43.671 1.00 77.38 210 GLU A N 1
ATOM 1678 C CA . GLU A 1 210 ? -11.953 8.338 44.079 1.00 77.38 210 GLU A CA 1
ATOM 1679 C C . GLU A 1 210 ? -10.854 8.713 43.075 1.00 77.38 210 GLU A C 1
ATOM 1681 O O . GLU A 1 210 ? -10.697 9.880 42.722 1.00 77.38 210 GLU A O 1
ATOM 1686 N N . ALA A 1 211 ? -10.146 7.717 42.539 1.00 78.31 211 ALA A N 1
ATOM 1687 C CA . ALA A 1 211 ? -9.147 7.937 41.502 1.00 78.31 211 ALA A CA 1
ATOM 1688 C C . ALA A 1 211 ? -9.795 8.291 40.151 1.00 78.31 211 ALA A C 1
ATOM 1690 O O . ALA A 1 211 ? -9.299 9.169 39.440 1.00 78.31 211 ALA A O 1
ATOM 1691 N N . LEU A 1 212 ? -10.942 7.681 39.829 1.00 74.62 212 LEU A N 1
ATOM 1692 C CA . LEU A 1 212 ? -11.736 8.025 38.647 1.00 74.62 212 LEU A CA 1
ATOM 1693 C C . LEU A 1 212 ? -12.266 9.457 38.721 1.00 74.62 212 LEU A C 1
ATOM 1695 O O . LEU A 1 212 ? -12.216 10.158 37.720 1.00 74.62 212 LEU A O 1
ATOM 1699 N N . ARG A 1 213 ? -12.661 9.939 39.904 1.00 75.12 213 ARG A N 1
ATOM 1700 C CA . ARG A 1 213 ? -13.176 11.298 40.124 1.00 75.12 213 ARG A CA 1
ATOM 1701 C C . ARG A 1 213 ? -12.315 12.380 39.467 1.00 75.12 213 ARG A C 1
ATOM 1703 O O . ARG A 1 213 ? -12.857 13.325 38.909 1.00 75.12 213 ARG A O 1
ATOM 1710 N N . SER A 1 214 ? -10.989 12.223 39.485 1.00 71.69 214 SER A N 1
ATOM 1711 C CA . SER A 1 214 ? -10.043 13.169 38.869 1.00 71.69 214 SER A CA 1
ATOM 1712 C C . SER A 1 214 ? -10.160 13.268 37.339 1.00 71.69 214 SER A C 1
ATOM 1714 O O . SER A 1 214 ? -9.981 14.346 36.780 1.00 71.69 214 SER A O 1
ATOM 1716 N N . LEU A 1 215 ? -10.517 12.167 36.677 1.00 67.25 215 LEU A N 1
ATOM 1717 C CA . LEU A 1 215 ? -10.707 12.065 35.227 1.00 67.25 215 LEU A CA 1
ATOM 1718 C C . LEU A 1 215 ? -12.120 12.492 34.792 1.00 67.25 215 LEU A C 1
ATOM 1720 O O . LEU A 1 215 ? -12.355 12.921 33.668 1.00 67.25 215 LEU A O 1
ATOM 1724 N N . ILE A 1 216 ? -13.065 12.366 35.717 1.00 63.81 216 ILE A N 1
ATOM 1725 C CA . ILE A 1 216 ? -14.500 12.594 35.535 1.00 63.81 216 ILE A CA 1
ATOM 1726 C C . ILE A 1 216 ? -14.863 14.078 35.710 1.00 63.81 216 ILE A C 1
ATOM 1728 O O . ILE A 1 216 ? -15.959 14.495 35.373 1.00 63.81 216 ILE A O 1
ATOM 1732 N N . TYR A 1 217 ? -13.947 14.932 36.173 1.00 60.59 217 TYR A N 1
ATOM 1733 C CA . TYR A 1 217 ? -14.185 16.383 36.173 1.00 60.59 217 TYR A CA 1
ATOM 1734 C C . TYR A 1 217 ? -14.122 17.017 34.772 1.00 60.59 217 TYR A C 1
ATOM 1736 O O . TYR A 1 217 ? -14.597 18.138 34.600 1.00 60.59 217 TYR A O 1
ATOM 1744 N N . THR A 1 218 ? -13.546 16.335 33.775 1.00 58.22 218 THR A N 1
ATOM 1745 C CA . THR A 1 218 ? -13.368 16.864 32.408 1.00 58.22 218 THR A CA 1
ATOM 1746 C C . THR A 1 218 ? -14.333 16.274 31.378 1.00 58.22 218 THR A C 1
ATOM 1748 O O . THR A 1 218 ? -14.441 16.798 30.274 1.00 58.22 218 THR A O 1
ATOM 1751 N N . SER A 1 219 ? -15.056 15.215 31.729 1.00 58.19 219 SER A N 1
ATOM 1752 C CA . SER A 1 219 ? -16.053 14.539 30.890 1.00 58.19 219 SER A CA 1
ATOM 1753 C C . SER A 1 219 ? -17.263 14.186 31.762 1.00 58.19 219 SER A C 1
ATOM 1755 O O . SER A 1 219 ? -17.137 14.261 32.974 1.00 58.19 219 SER A O 1
ATOM 1757 N N . ALA A 1 220 ? -18.444 13.849 31.234 1.00 61.53 220 ALA A N 1
ATOM 1758 C CA . ALA A 1 220 ? -19.636 13.596 32.067 1.00 61.53 220 ALA A CA 1
ATOM 1759 C C . ALA A 1 220 ? -19.972 12.094 32.253 1.00 61.53 220 ALA A C 1
ATOM 1761 O O . ALA A 1 220 ? -21.115 11.695 32.003 1.00 61.53 220 ALA A O 1
ATOM 1762 N N . PRO A 1 221 ? -19.033 11.216 32.664 1.00 62.91 221 PRO A N 1
ATOM 1763 C CA . PRO A 1 221 ? -19.330 9.802 32.778 1.00 62.91 221 PRO A CA 1
ATOM 1764 C C . PRO A 1 221 ? -20.177 9.499 34.011 1.00 62.91 221 PRO A C 1
ATOM 1766 O O . PRO A 1 221 ? -19.945 10.005 35.108 1.00 62.91 221 PRO A O 1
ATOM 1769 N N . GLY A 1 222 ? -21.143 8.610 33.810 1.00 71.38 222 GLY A N 1
ATOM 1770 C CA . GLY A 1 222 ? -21.931 7.982 34.854 1.00 71.38 222 GLY A CA 1
ATOM 1771 C C . GLY A 1 222 ? -21.327 6.675 35.357 1.00 71.38 222 GLY A C 1
ATOM 1772 O O . GLY A 1 222 ? -21.453 6.386 36.540 1.00 71.38 222 GLY A O 1
ATOM 1773 N N . VAL A 1 223 ? -20.638 5.882 34.527 1.00 84.25 223 VAL A N 1
ATOM 1774 C CA . VAL A 1 223 ? -20.015 4.604 34.942 1.00 84.25 223 VAL A CA 1
ATOM 1775 C C . VAL A 1 223 ? -18.684 4.377 34.233 1.00 84.25 223 VAL A C 1
ATOM 1777 O O . VAL A 1 223 ? -18.537 4.681 33.054 1.00 84.25 223 VAL A O 1
ATOM 1780 N N . ALA A 1 224 ? -17.727 3.792 34.947 1.00 86.62 224 ALA A N 1
ATOM 1781 C CA . ALA A 1 224 ? -16.445 3.339 34.428 1.00 86.62 224 ALA A CA 1
ATOM 1782 C C . ALA A 1 224 ? -16.420 1.809 34.298 1.00 86.62 224 ALA A C 1
ATOM 1784 O O . ALA A 1 224 ? -16.654 1.092 35.272 1.00 86.62 224 ALA A O 1
ATOM 1785 N N . ILE A 1 225 ? -16.080 1.305 33.113 1.00 86.25 225 ILE A N 1
ATOM 1786 C CA . ILE A 1 225 ? -15.799 -0.109 32.847 1.00 86.25 225 ILE A CA 1
ATOM 1787 C C . ILE A 1 225 ? -14.338 -0.210 32.427 1.00 86.25 225 ILE A C 1
ATOM 1789 O O . ILE A 1 225 ? -13.923 0.463 31.492 1.00 86.25 225 ILE A O 1
ATOM 1793 N N . TYR A 1 226 ? -13.543 -1.047 33.079 1.00 87.06 226 TYR A N 1
ATOM 1794 C CA . TYR A 1 226 ? -12.131 -1.185 32.736 1.00 87.06 226 TYR A CA 1
ATOM 1795 C C . TYR A 1 226 ? -11.651 -2.628 32.785 1.00 87.06 226 TYR A C 1
ATOM 1797 O O . TYR A 1 226 ? -12.229 -3.489 33.453 1.00 87.06 226 TYR A O 1
ATOM 1805 N N . SER A 1 227 ? -10.584 -2.890 32.039 1.00 84.38 227 SER A N 1
ATOM 1806 C CA . SER A 1 227 ? -9.904 -4.182 31.979 1.00 84.38 227 SER A CA 1
ATOM 1807 C C . SER A 1 227 ? -8.401 -3.980 32.098 1.00 84.38 227 SER A C 1
ATOM 1809 O O . SER A 1 227 ? -7.887 -2.961 31.642 1.00 84.38 227 SER A O 1
ATOM 1811 N N . ASP A 1 228 ? -7.716 -4.970 32.674 1.00 78.94 228 ASP A N 1
ATOM 1812 C CA . ASP A 1 228 ? -6.256 -5.014 32.797 1.00 78.94 228 ASP A CA 1
ATOM 1813 C C . ASP A 1 228 ? -5.555 -5.334 31.448 1.00 78.94 228 ASP A C 1
ATOM 1815 O O . ASP A 1 228 ? -4.327 -5.266 31.363 1.00 78.94 228 ASP A O 1
ATOM 1819 N N . ASP A 1 229 ? -6.311 -5.689 30.397 1.00 76.19 229 ASP A N 1
ATOM 1820 C CA . ASP A 1 229 ? -5.807 -6.055 29.060 1.00 76.19 229 ASP A CA 1
ATOM 1821 C C . ASP A 1 229 ? -5.593 -4.808 28.159 1.00 76.19 229 ASP A C 1
ATOM 1823 O O . ASP A 1 229 ? -6.450 -3.913 28.121 1.00 76.19 229 ASP A O 1
ATOM 1827 N N . PRO A 1 230 ? -4.462 -4.681 27.432 1.00 62.69 230 PRO A N 1
ATOM 1828 C CA . PRO A 1 230 ? -4.195 -3.543 26.547 1.00 62.69 230 PRO A CA 1
ATOM 1829 C C . PRO A 1 230 ? -5.202 -3.332 25.392 1.00 62.69 230 PRO A C 1
ATOM 1831 O O . PRO A 1 230 ? -5.490 -4.231 24.608 1.00 62.69 230 PRO A O 1
ATOM 1834 N N . HIS A 1 231 ? -5.628 -2.066 25.243 1.00 60.69 231 HIS A N 1
ATOM 1835 C CA . HIS A 1 231 ? -6.262 -1.345 24.113 1.00 60.69 231 HIS A CA 1
ATOM 1836 C C . HIS A 1 231 ? -7.437 -1.982 23.347 1.00 60.69 231 HIS A C 1
ATOM 1838 O O . HIS A 1 231 ? -8.471 -1.333 23.186 1.00 60.69 231 HIS A O 1
ATOM 1844 N N . ASN A 1 232 ? -7.336 -3.222 22.876 1.00 73.69 232 ASN A N 1
ATOM 1845 C CA . ASN A 1 232 ? -8.344 -3.786 21.977 1.00 73.69 232 ASN A CA 1
ATOM 1846 C C . ASN A 1 232 ? -9.665 -4.086 22.697 1.00 73.69 232 ASN A C 1
ATOM 1848 O O . ASN A 1 232 ? -10.732 -3.860 22.129 1.00 73.69 232 ASN A O 1
ATOM 1852 N N . GLN A 1 233 ? -9.621 -4.549 23.950 1.00 81.12 233 GLN A N 1
ATOM 1853 C CA . GLN A 1 233 ? -10.829 -4.962 24.672 1.00 81.12 233 GLN A CA 1
ATOM 1854 C C . GLN A 1 233 ? -11.772 -3.785 24.977 1.00 81.12 233 GLN A C 1
ATOM 1856 O O . GLN A 1 233 ? -12.983 -3.932 24.835 1.00 81.12 233 GLN A O 1
ATOM 1861 N N . ALA A 1 234 ? -11.250 -2.604 25.325 1.00 84.00 234 ALA A N 1
ATOM 1862 C CA . ALA A 1 234 ? -12.090 -1.427 25.559 1.00 84.00 234 ALA A CA 1
ATOM 1863 C C . ALA A 1 234 ? -12.788 -0.927 24.296 1.00 84.00 234 ALA A C 1
ATOM 1865 O O . ALA A 1 234 ? -13.955 -0.552 24.365 1.00 84.00 234 ALA A O 1
ATOM 1866 N N . ILE A 1 235 ? -12.113 -0.963 23.143 1.00 84.94 235 ILE A N 1
ATOM 1867 C CA . ILE A 1 235 ? -12.736 -0.594 21.866 1.00 84.94 235 ILE A CA 1
ATOM 1868 C C . ILE A 1 235 ? -13.915 -1.530 21.579 1.00 84.94 235 ILE A C 1
ATOM 1870 O O . ILE A 1 235 ? -14.992 -1.065 21.214 1.00 84.94 235 ILE A O 1
ATOM 1874 N N . TRP A 1 236 ? -13.747 -2.835 21.804 1.00 87.62 236 TRP A N 1
ATOM 1875 C CA . TRP A 1 236 ? -14.832 -3.806 21.651 1.00 87.62 236 TRP A CA 1
ATOM 1876 C C . TRP A 1 236 ? -15.987 -3.566 22.622 1.00 87.62 236 TRP A C 1
ATOM 1878 O O . TRP A 1 236 ? -17.134 -3.520 22.187 1.00 87.62 236 TRP A O 1
ATOM 1888 N N . ILE A 1 237 ? -15.700 -3.367 23.911 1.00 90.31 237 ILE A N 1
ATOM 1889 C CA . ILE A 1 237 ? -16.725 -3.076 24.924 1.00 90.31 237 ILE A CA 1
ATOM 1890 C C . ILE A 1 237 ? -17.488 -1.795 24.562 1.00 90.31 237 ILE A C 1
ATOM 1892 O O . ILE A 1 237 ? -18.715 -1.788 24.607 1.00 90.31 237 ILE A O 1
ATOM 1896 N N . MET A 1 238 ? -16.784 -0.739 24.142 1.00 91.50 238 MET A N 1
ATOM 1897 C CA . MET A 1 238 ? -17.397 0.508 23.682 1.00 91.50 238 MET A CA 1
ATOM 1898 C C . MET A 1 238 ? -18.361 0.258 22.514 1.00 91.50 238 MET A C 1
ATOM 1900 O O . MET A 1 238 ? -19.487 0.748 22.545 1.00 91.50 238 MET A O 1
ATOM 1904 N N . TRP A 1 239 ? -17.957 -0.512 21.499 1.00 89.38 239 TRP A N 1
ATOM 1905 C CA . TRP A 1 239 ? -18.835 -0.818 20.364 1.00 89.38 239 TRP A CA 1
ATOM 1906 C C . TRP A 1 239 ? -20.036 -1.677 20.755 1.00 89.38 239 TRP A C 1
ATOM 1908 O O . TRP A 1 239 ? -21.141 -1.380 20.318 1.00 89.38 239 TRP A O 1
ATOM 1918 N N . ILE A 1 240 ? -19.852 -2.677 21.622 1.00 91.75 240 ILE A N 1
ATOM 1919 C CA . ILE A 1 240 ? -20.951 -3.506 22.137 1.00 91.75 240 ILE A CA 1
ATOM 1920 C C . ILE A 1 240 ? -21.984 -2.645 22.880 1.00 91.75 240 ILE A C 1
ATOM 1922 O O . ILE A 1 240 ? -23.186 -2.815 22.678 1.00 91.75 240 ILE A O 1
ATOM 1926 N N . LEU A 1 241 ? -21.530 -1.694 23.703 1.00 91.75 241 LEU A N 1
ATOM 1927 C CA . LEU A 1 241 ? -22.413 -0.755 24.399 1.00 91.75 241 LEU A CA 1
ATOM 1928 C C . LEU A 1 241 ? -23.166 0.140 23.406 1.00 91.75 241 LEU A C 1
ATOM 1930 O O . LEU A 1 241 ? -24.389 0.245 23.498 1.00 91.75 241 LEU A O 1
ATOM 1934 N N . LYS A 1 242 ? -22.471 0.707 22.410 1.00 87.38 242 LYS A N 1
ATOM 1935 C CA . LYS A 1 242 ? -23.097 1.552 21.378 1.00 87.38 242 LYS A CA 1
ATOM 1936 C C . LYS A 1 242 ? -24.120 0.802 20.533 1.00 87.38 242 LYS A C 1
ATOM 1938 O O . LYS A 1 242 ? -25.191 1.342 20.264 1.00 87.38 242 LYS A O 1
ATOM 1943 N N . ASP A 1 243 ? -23.828 -0.439 20.155 1.00 84.00 243 ASP A N 1
ATOM 1944 C CA . ASP A 1 243 ? -24.755 -1.303 19.417 1.00 84.00 243 ASP A CA 1
ATOM 1945 C C . ASP A 1 243 ? -26.002 -1.645 20.251 1.00 84.00 243 ASP A C 1
ATOM 1947 O O . ASP A 1 243 ? -27.094 -1.814 19.704 1.00 84.00 243 ASP A O 1
ATOM 1951 N N . ALA A 1 244 ? -25.863 -1.685 21.579 1.00 86.12 244 ALA A N 1
ATOM 1952 C CA . ALA A 1 244 ? -26.972 -1.807 22.523 1.00 86.12 244 ALA A CA 1
ATOM 1953 C C . ALA A 1 244 ? -27.675 -0.468 22.833 1.00 86.12 244 ALA A C 1
ATOM 1955 O O . ALA A 1 244 ? -28.550 -0.423 23.694 1.00 86.12 244 ALA A O 1
ATOM 1956 N N . GLY A 1 245 ? -27.314 0.627 22.152 1.00 83.88 245 GLY A N 1
ATOM 1957 C CA . GLY A 1 245 ? -27.911 1.951 22.353 1.00 83.88 245 GLY A CA 1
ATOM 1958 C C . GLY A 1 245 ? -27.443 2.676 23.620 1.00 83.88 245 GLY A C 1
ATOM 1959 O O . GLY A 1 245 ? -28.095 3.630 24.050 1.00 83.88 245 GLY A O 1
ATOM 1960 N N . ILE A 1 246 ? -26.338 2.234 24.224 1.00 87.25 246 ILE A N 1
ATOM 1961 C CA . ILE A 1 246 ? -25.726 2.835 25.412 1.00 87.25 246 ILE A CA 1
ATOM 1962 C C . ILE A 1 246 ? -24.522 3.659 24.959 1.00 87.25 246 ILE A C 1
ATOM 1964 O O . ILE A 1 246 ? -23.576 3.120 24.382 1.00 87.25 246 ILE A O 1
ATOM 1968 N N . ASP A 1 247 ? -24.553 4.968 25.206 1.00 86.69 247 ASP A N 1
ATOM 1969 C CA . ASP A 1 247 ? -23.448 5.832 24.802 1.00 86.69 247 ASP A CA 1
ATOM 1970 C C . ASP A 1 247 ? -22.220 5.597 25.684 1.00 86.69 247 ASP A C 1
ATOM 1972 O O . ASP A 1 247 ? -22.303 5.537 26.914 1.00 86.69 247 ASP A O 1
ATOM 1976 N N . ALA A 1 248 ? -21.079 5.418 25.031 1.00 89.31 248 ALA A N 1
ATOM 1977 C CA . ALA A 1 248 ? -19.831 5.064 25.678 1.00 89.31 248 ALA A CA 1
ATOM 1978 C C . ALA A 1 248 ? -18.633 5.558 24.865 1.00 89.31 248 ALA A C 1
ATOM 1980 O O . ALA A 1 248 ? -18.672 5.613 23.635 1.00 89.31 248 ALA A O 1
ATOM 1981 N N . TYR A 1 249 ? -17.522 5.852 25.527 1.00 88.56 249 TYR A N 1
ATOM 1982 C CA . TYR A 1 249 ? -16.261 6.192 24.869 1.00 88.56 249 TYR A CA 1
ATOM 1983 C C . TYR A 1 249 ? -15.080 5.587 25.621 1.00 88.56 249 TYR A C 1
ATOM 1985 O O . TYR A 1 249 ? -15.168 5.293 26.811 1.00 88.56 249 TYR A O 1
ATOM 1993 N N . VAL A 1 250 ? -13.967 5.378 24.920 1.00 89.38 250 VAL A N 1
ATOM 1994 C CA . VAL A 1 250 ? -12.704 4.976 25.549 1.00 89.38 250 VAL A CA 1
ATOM 1995 C C . VAL A 1 250 ? -11.983 6.245 25.992 1.00 89.38 250 VAL A C 1
ATOM 1997 O O . VAL A 1 250 ? -11.753 7.128 25.168 1.00 89.38 250 VAL A O 1
ATOM 2000 N N . ALA A 1 251 ? -11.653 6.356 27.276 1.00 86.94 251 ALA A N 1
ATOM 2001 C CA . ALA A 1 251 ? -10.870 7.478 27.778 1.00 86.94 251 ALA A CA 1
ATOM 2002 C C . ALA A 1 251 ? -9.429 7.397 27.249 1.00 86.94 251 ALA A C 1
ATOM 2004 O O . ALA A 1 251 ? -8.816 6.328 27.292 1.00 86.94 251 ALA A O 1
ATOM 2005 N N . GLU A 1 252 ? -8.901 8.520 26.753 1.00 83.19 252 GLU A N 1
ATOM 2006 C CA . GLU A 1 252 ? -7.528 8.602 26.230 1.00 83.19 252 GLU A CA 1
ATOM 2007 C C . GLU A 1 252 ? -6.487 8.418 27.343 1.00 83.19 252 GLU A C 1
ATOM 2009 O O . GLU A 1 252 ? -5.483 7.735 27.145 1.00 83.19 252 GLU A O 1
ATOM 2014 N N . ASP A 1 253 ? -6.779 8.957 28.529 1.00 82.31 253 ASP A N 1
ATOM 2015 C CA . ASP A 1 253 ? -5.938 8.857 29.715 1.00 82.31 253 ASP A CA 1
ATOM 2016 C C . ASP A 1 253 ? -6.598 7.980 30.787 1.00 82.31 253 ASP A C 1
ATOM 2018 O O . ASP A 1 253 ? -7.803 8.053 31.038 1.00 82.31 253 ASP A O 1
ATOM 2022 N N . THR A 1 254 ? -5.792 7.167 31.473 1.00 81.75 254 THR A N 1
ATOM 2023 C CA . THR A 1 254 ? -6.214 6.426 32.671 1.00 81.75 254 THR A CA 1
ATOM 2024 C C . THR A 1 254 ? -5.627 7.075 33.926 1.00 81.75 254 THR A C 1
ATOM 2026 O O . THR A 1 254 ? -4.474 7.515 33.877 1.00 81.75 254 THR A O 1
ATOM 2029 N N . PRO A 1 255 ? -6.337 7.099 35.073 1.00 79.81 255 PRO A N 1
ATOM 2030 C CA . PRO A 1 255 ? -5.794 7.698 36.288 1.00 79.81 255 PRO A CA 1
ATOM 2031 C C . PRO A 1 255 ? -4.499 6.998 36.746 1.00 79.81 255 PRO A C 1
ATOM 2033 O O . PRO A 1 255 ? -4.306 5.807 36.470 1.00 79.81 255 PRO A O 1
ATOM 2036 N N . PRO A 1 256 ? -3.609 7.688 37.485 1.00 79.44 256 PRO A N 1
ATOM 2037 C CA . PRO A 1 256 ? -2.394 7.078 38.015 1.00 79.44 256 PRO A CA 1
ATOM 2038 C C . PRO A 1 256 ? -2.693 5.798 38.808 1.00 79.44 256 PRO A C 1
ATOM 2040 O O . PRO A 1 256 ? -3.537 5.791 39.700 1.00 79.44 256 PRO A O 1
ATOM 2043 N N . GLY A 1 257 ? -1.987 4.711 38.488 1.00 78.12 257 GLY A N 1
ATOM 2044 C CA . GLY A 1 257 ? -2.160 3.409 39.144 1.00 78.12 257 GLY A CA 1
ATOM 2045 C C . GLY A 1 257 ? -3.149 2.462 38.458 1.00 78.12 257 GLY A C 1
ATOM 2046 O O . GLY A 1 257 ? -3.146 1.274 38.781 1.00 78.12 257 GLY A O 1
ATOM 2047 N N . PHE A 1 258 ? -3.919 2.930 37.471 1.00 76.25 258 PHE A N 1
ATOM 2048 C CA . PHE A 1 258 ? -4.705 2.043 36.616 1.00 76.25 258 PHE A CA 1
ATOM 2049 C C . PHE A 1 258 ? -3.811 1.361 35.584 1.00 76.25 258 PHE A C 1
ATOM 2051 O O . PHE A 1 258 ? -2.905 1.967 35.011 1.00 76.25 258 PHE A O 1
ATOM 2058 N N . LYS A 1 259 ? -4.074 0.077 35.343 1.00 76.00 259 LYS A N 1
ATOM 2059 C CA . LYS A 1 259 ? -3.468 -0.685 34.252 1.00 76.00 259 LYS A CA 1
ATOM 2060 C C . LYS A 1 259 ? -4.568 -1.064 33.270 1.00 76.00 259 LYS A C 1
ATOM 2062 O O . LYS A 1 259 ? -5.595 -1.581 33.688 1.00 76.00 259 LYS A O 1
ATOM 2067 N N . GLY A 1 260 ? -4.326 -0.813 31.986 1.00 81.00 260 GLY A N 1
ATOM 2068 C CA . GLY A 1 260 ? -5.210 -1.220 30.899 1.00 81.00 260 GLY A CA 1
ATOM 2069 C C . GLY A 1 260 ? -6.031 -0.070 30.328 1.00 81.00 260 GLY A C 1
ATOM 2070 O O . GLY A 1 260 ? -5.464 0.963 29.984 1.00 81.00 260 GLY A O 1
ATOM 2071 N N . THR A 1 261 ? -7.335 -0.271 30.145 1.00 82.94 261 THR A N 1
ATOM 2072 C CA . THR A 1 261 ? -8.200 0.668 29.412 1.00 82.94 261 THR A CA 1
ATOM 2073 C C . THR A 1 261 ? -9.484 0.987 30.149 1.00 82.94 261 THR A C 1
ATOM 2075 O O . THR A 1 261 ? -10.026 0.130 30.841 1.00 82.94 261 THR A O 1
ATOM 2078 N N . LEU A 1 262 ? -9.974 2.214 29.970 1.00 85.69 262 LEU A N 1
ATOM 2079 C CA . LEU A 1 262 ? -11.171 2.731 30.618 1.00 85.69 262 LEU A CA 1
ATOM 2080 C C . LEU A 1 262 ? -12.229 3.073 29.567 1.00 85.69 262 LEU A C 1
ATOM 2082 O O . LEU A 1 262 ? -11.995 3.889 28.681 1.00 85.69 262 LEU A O 1
ATOM 2086 N N . VAL A 1 263 ? -13.394 2.449 29.683 1.00 85.88 263 VAL A N 1
ATOM 2087 C CA . VAL A 1 263 ? -14.608 2.780 28.941 1.00 85.88 263 VAL A CA 1
ATOM 2088 C C . VAL A 1 263 ? -15.529 3.549 29.873 1.00 85.88 263 VAL A C 1
ATOM 2090 O O . VAL A 1 263 ? -15.958 3.045 30.911 1.00 85.88 263 VAL A O 1
ATOM 2093 N N . CYS A 1 264 ? -15.824 4.776 29.492 1.00 88.31 264 CYS A N 1
ATOM 2094 C CA . CYS A 1 264 ? -16.733 5.663 30.184 1.00 88.31 264 CYS A CA 1
ATOM 2095 C C . CYS A 1 264 ? -18.120 5.549 29.557 1.00 88.31 264 CYS A C 1
ATOM 2097 O O . CYS A 1 264 ? -18.257 5.671 28.343 1.00 88.31 264 CYS A O 1
ATOM 2099 N N . VAL A 1 265 ? -19.137 5.319 30.380 1.00 85.00 265 VAL A N 1
ATOM 2100 C CA . VAL A 1 265 ? -20.552 5.330 29.995 1.00 85.00 265 VAL A CA 1
ATOM 2101 C C . VAL A 1 265 ? -21.150 6.620 30.523 1.00 85.00 265 VAL A C 1
ATOM 2103 O O . VAL A 1 265 ? -21.137 6.839 31.734 1.00 85.00 265 VAL A O 1
ATOM 2106 N N . GLU A 1 266 ? -21.636 7.485 29.639 1.00 81.00 266 GLU A N 1
ATOM 2107 C CA . GLU A 1 266 ? -22.194 8.782 30.029 1.00 81.00 266 GLU A CA 1
ATOM 2108 C C . GLU A 1 266 ? -23.634 8.661 30.517 1.00 81.00 266 GLU A C 1
ATOM 2110 O O . GLU A 1 266 ? -24.397 7.790 30.092 1.00 81.00 266 GLU A O 1
ATOM 2115 N N . TYR A 1 267 ? -24.033 9.585 31.390 1.00 73.38 267 TYR A N 1
ATOM 2116 C CA . TYR A 1 267 ? -25.455 9.858 31.534 1.00 73.38 267 TYR A CA 1
ATOM 2117 C C . TYR A 1 267 ? -25.948 10.502 30.247 1.00 73.38 267 TYR A C 1
ATOM 2119 O O . TYR A 1 267 ? -25.361 11.483 29.791 1.00 73.38 267 TYR A O 1
ATOM 2127 N N . LYS A 1 268 ? -27.079 10.039 29.705 1.00 65.12 268 LYS A N 1
ATOM 2128 C CA . LYS A 1 268 ? -27.832 10.876 28.766 1.00 65.12 268 LYS A CA 1
ATOM 2129 C C . LYS A 1 268 ? -28.212 12.153 29.514 1.00 65.12 268 LYS A C 1
ATOM 2131 O O . LYS A 1 268 ? -29.109 12.141 30.358 1.00 65.12 268 LYS A O 1
ATOM 2136 N N . GLN A 1 269 ? -27.500 13.246 29.249 1.00 57.12 269 GLN A N 1
ATOM 2137 C CA . GLN A 1 269 ? -27.884 14.549 29.768 1.00 57.12 269 GLN A CA 1
ATOM 2138 C C . GLN A 1 269 ? -29.275 14.872 29.223 1.00 57.12 269 GLN A C 1
ATOM 2140 O O . GLN A 1 269 ? -29.496 14.843 28.011 1.00 57.12 269 GLN A O 1
ATOM 2145 N N . ASN A 1 270 ? -30.216 15.192 30.115 1.00 48.75 270 ASN A N 1
ATOM 2146 C CA . ASN A 1 270 ? -31.453 15.842 29.704 1.00 48.75 270 ASN A CA 1
ATOM 2147 C C . ASN A 1 270 ? -31.055 17.178 29.072 1.00 48.75 270 ASN A C 1
ATOM 2149 O O . ASN A 1 270 ? -30.722 18.126 29.783 1.00 48.75 270 ASN A O 1
ATOM 2153 N N . GLN A 1 271 ? -31.087 17.247 27.740 1.00 48.38 271 GLN A N 1
ATOM 2154 C CA . GLN A 1 271 ? -30.759 18.453 26.973 1.00 48.38 271 GLN A CA 1
ATOM 2155 C C . GLN A 1 271 ? -31.670 19.649 27.320 1.00 48.38 271 GLN A C 1
ATOM 2157 O O . GLN A 1 271 ? -31.389 20.773 26.921 1.00 48.38 271 GLN A O 1
ATOM 2162 N N . GLU A 1 272 ? -32.726 19.436 28.108 1.00 47.16 272 GLU A N 1
ATOM 2163 C CA . GLU A 1 272 ? -33.661 20.467 28.562 1.00 47.16 272 GLU A CA 1
ATOM 2164 C C . GLU A 1 272 ? -33.134 21.367 29.696 1.00 47.16 272 GLU A C 1
ATOM 2166 O O . GLU A 1 272 ? -33.724 22.413 29.946 1.00 47.16 272 GLU A O 1
ATOM 2171 N N . LEU A 1 273 ? -32.035 21.016 30.379 1.00 46.19 273 LEU A N 1
ATOM 2172 C CA . LEU A 1 273 ? -31.525 21.793 31.528 1.00 46.19 273 LEU A CA 1
ATOM 2173 C C . LEU A 1 273 ? -30.324 22.699 31.215 1.00 46.19 273 LEU A C 1
ATOM 2175 O O . LEU A 1 273 ? -29.782 23.324 32.123 1.00 46.19 273 LEU A O 1
ATOM 2179 N N . ILE A 1 274 ? -29.923 22.807 29.945 1.00 44.44 274 ILE A N 1
ATOM 2180 C CA . ILE A 1 274 ? -28.862 23.723 29.506 1.00 44.44 274 ILE A CA 1
ATOM 2181 C C . ILE A 1 274 ? -29.464 24.750 28.540 1.00 44.44 274 ILE A C 1
ATOM 2183 O O . ILE A 1 274 ? -29.182 24.760 27.344 1.00 44.44 274 ILE A O 1
ATOM 2187 N N . GLN A 1 275 ? -30.318 25.625 29.064 1.00 41.12 275 GLN A N 1
ATOM 2188 C CA . GLN A 1 275 ? -30.473 26.971 28.512 1.00 41.12 275 GLN A CA 1
ATOM 2189 C C . GLN A 1 275 ? -29.995 27.968 29.577 1.00 41.12 275 GLN A C 1
ATOM 2191 O O . GLN A 1 275 ? -30.355 27.787 30.742 1.00 41.12 275 GLN A O 1
ATOM 2196 N N . PRO A 1 276 ? -29.148 28.953 29.223 1.00 50.56 276 PRO A N 1
ATOM 2197 C CA . PRO A 1 276 ? -28.804 30.051 30.123 1.00 50.56 276 PRO A CA 1
ATOM 2198 C C . PRO A 1 276 ? -30.013 30.938 30.446 1.00 50.56 276 PRO A C 1
ATOM 2200 O O . PRO A 1 276 ? -30.902 31.076 29.573 1.00 50.56 276 PRO A O 1
#

pLDDT: mean 80.69, std 11.62, range [41.12, 95.75]

Foldseek 3Di:
DVVVVVVLLVVLVVVLQVVVVHDPVRVVVVVVVVVVVVVVVLVVCCVPVHDPVCVVCVVVVVCVVCCCVVVVCCVPRVVVSVVSSVVSVVVVVVVVVVVVVVVVVVVVVVVVVVVVVVVVVVVVVVVVVVVVVVVVVPDDFPLDLPPQLLVLLLVLLLVVVVVVPDLLLQEKEKEFLDPVDPSLVNVSVSVQVSSVSSVGNYHYDPPCNVQSPVVCVVDAFGMKMWHLDADPSLVSNQVSCVSSVFHKDKDPDDGPPDHHTIIGTHRPPPPVPPDD

Organism: NCBI:txid1577686